Protein AF-0000000075185342 (afdb_homodimer)

Radius of gyration: 22.49 Å; Cα contacts (8 Å, |Δi|>4): 557; chains: 2; bounding box: 61×67×43 Å

pLDDT: mean 89.98, std 13.85, range [19.97, 98.31]

Structure (mmCIF, N/CA/C/O backbone):
data_AF-0000000075185342-model_v1
#
loop_
_entity.id
_entity.type
_entity.pdbx_description
1 polymer 'SnoaL-like domain-containing protein'
#
loop_
_atom_site.group_PDB
_atom_site.id
_atom_site.type_symbol
_atom_site.label_atom_id
_atom_site.label_alt_id
_atom_site.label_comp_id
_atom_site.label_asym_id
_atom_site.label_entity_id
_atom_site.label_seq_id
_atom_site.pdbx_PDB_ins_code
_atom_site.Cartn_x
_atom_site.Cartn_y
_atom_site.Cartn_z
_atom_site.occupancy
_atom_site.B_iso_or_equiv
_atom_site.auth_seq_id
_atom_site.auth_comp_id
_atom_site.auth_asym_id
_atom_site.auth_atom_id
_atom_site.pdbx_PDB_model_num
ATOM 1 N N . MET A 1 1 ? 20.688 -11.086 14.492 1 20.45 1 MET A N 1
ATOM 2 C CA . MET A 1 1 ? 19.516 -11.844 14.023 1 20.45 1 MET A CA 1
ATOM 3 C C . MET A 1 1 ? 18.438 -10.898 13.523 1 20.45 1 MET A C 1
ATOM 5 O O . MET A 1 1 ? 17.984 -10.023 14.258 1 20.45 1 MET A O 1
ATOM 9 N N . ALA A 1 2 ? 18.531 -10.633 12.242 1 29.86 2 ALA A N 1
ATOM 10 C CA . ALA A 1 2 ? 17.625 -9.672 11.625 1 29.86 2 ALA A CA 1
ATOM 11 C C . ALA A 1 2 ? 16.172 -9.922 12.047 1 29.86 2 ALA A C 1
ATOM 13 O O . ALA A 1 2 ? 15.742 -11.078 12.109 1 29.86 2 ALA A O 1
ATOM 14 N N . ASP A 1 3 ? 15.562 -9.117 12.852 1 31.84 3 ASP A N 1
ATOM 15 C CA . ASP A 1 3 ? 14.18 -9.203 13.328 1 31.84 3 ASP A CA 1
ATOM 16 C C . ASP A 1 3 ? 13.242 -9.641 12.203 1 31.84 3 ASP A C 1
ATOM 18 O O . ASP A 1 3 ? 13.141 -8.977 11.172 1 31.84 3 ASP A O 1
ATOM 22 N N . THR A 1 4 ? 13.148 -10.945 12.086 1 33.47 4 THR A N 1
ATOM 23 C CA . THR A 1 4 ? 12.188 -11.578 11.195 1 33.47 4 THR A CA 1
ATOM 24 C C . THR A 1 4 ? 10.828 -10.898 11.297 1 33.47 4 THR A C 1
ATOM 26 O O . THR A 1 4 ? 10.352 -10.609 12.391 1 33.47 4 THR A O 1
ATOM 29 N N . PHE A 1 5 ? 10.406 -10.32 10.266 1 37.59 5 PHE A N 1
ATOM 30 C CA . PHE A 1 5 ? 9.062 -9.75 10.188 1 37.59 5 PHE A CA 1
ATOM 31 C C . PHE A 1 5 ? 8.055 -10.664 10.883 1 37.59 5 PHE A C 1
ATOM 33 O O . PHE A 1 5 ? 8.047 -11.875 10.656 1 37.59 5 PHE A O 1
ATOM 40 N N . GLN A 1 6 ? 7.609 -10.234 12.039 1 44.41 6 GLN A N 1
ATOM 41 C CA . GLN A 1 6 ? 6.488 -10.961 12.625 1 44.41 6 GLN A CA 1
ATOM 42 C C . GLN A 1 6 ? 5.168 -10.547 11.992 1 44.41 6 GLN A C 1
ATOM 44 O O . GLN A 1 6 ? 4.809 -9.367 12.008 1 44.41 6 GLN A O 1
ATOM 49 N N . PRO A 1 7 ? 4.727 -11.398 11.109 1 44.78 7 PRO A N 1
ATOM 50 C CA . PRO A 1 7 ? 3.398 -11.07 10.578 1 44.78 7 PRO A CA 1
ATOM 51 C C . PRO A 1 7 ? 2.43 -10.617 11.672 1 44.78 7 PRO A C 1
ATOM 53 O O . PRO A 1 7 ? 2.582 -10.992 12.836 1 44.78 7 PRO A O 1
ATOM 56 N N . SER A 1 8 ? 1.722 -9.57 11.344 1 49.28 8 SER A N 1
ATOM 57 C CA . SER A 1 8 ? 0.654 -9.211 12.266 1 49.28 8 SER A CA 1
ATOM 58 C C . SER A 1 8 ? -0.069 -10.453 12.789 1 49.28 8 SER A C 1
ATOM 60 O O . SER A 1 8 ? -0.269 -11.414 12.047 1 49.28 8 SER A O 1
ATOM 62 N N . SER A 1 9 ? -0.11 -10.555 14.016 1 56.97 9 SER A N 1
ATOM 63 C CA . SER A 1 9 ? -0.819 -11.648 14.672 1 56.97 9 SER A CA 1
ATOM 64 C C . SER A 1 9 ? -2.299 -11.648 14.305 1 56.97 9 SER A C 1
ATOM 66 O O . SER A 1 9 ? -3.008 -12.625 14.555 1 56.97 9 SER A O 1
ATOM 68 N N . LEU A 1 10 ? -2.617 -10.586 13.547 1 65.75 10 LEU A N 1
ATOM 69 C CA . LEU A 1 10 ? -4.047 -10.555 13.258 1 65.75 10 LEU A CA 1
ATOM 70 C C . LEU A 1 10 ? -4.359 -11.344 11.992 1 65.75 10 LEU A C 1
ATOM 72 O O . LEU A 1 10 ? -3.76 -11.109 10.938 1 65.75 10 LEU A O 1
ATOM 76 N N . VAL A 1 11 ? -5.023 -12.469 12.172 1 83.19 11 VAL A N 1
ATOM 77 C CA . VAL A 1 11 ? -5.5 -13.289 11.062 1 83.19 11 VAL A CA 1
ATOM 78 C C . VAL A 1 11 ? -6.984 -13.023 10.82 1 83.19 11 VAL A C 1
ATOM 80 O O . VAL A 1 11 ? -7.773 -12.961 11.773 1 83.19 11 VAL A O 1
ATOM 83 N N . TYR A 1 12 ? -7.238 -12.734 9.641 1 89.94 12 TYR A N 1
ATOM 84 C CA . TYR A 1 12 ? -8.625 -12.523 9.25 1 89.94 12 TYR A CA 1
ATOM 85 C C . TYR A 1 12 ? -9.414 -13.828 9.32 1 89.94 12 TYR A C 1
ATOM 87 O O . TYR A 1 12 ? -8.953 -14.867 8.844 1 89.94 12 TYR A O 1
ATOM 95 N N . THR A 1 13 ? -10.57 -13.781 9.961 1 88.56 13 THR A N 1
ATOM 96 C CA . THR A 1 13 ? -11.508 -14.898 9.969 1 88.56 13 THR A CA 1
ATOM 97 C C . THR A 1 13 ? -12.727 -14.594 9.094 1 88.56 13 THR A C 1
ATOM 99 O O . THR A 1 13 ? -13.477 -13.656 9.367 1 88.56 13 THR A O 1
ATOM 102 N N . PRO A 1 14 ? -12.867 -15.352 8.117 1 89.44 14 PRO A N 1
ATOM 103 C CA . PRO A 1 14 ? -14.031 -15.125 7.262 1 89.44 14 PRO A CA 1
ATOM 104 C C . PRO A 1 14 ? -15.352 -15.391 7.977 1 89.44 14 PRO A C 1
ATOM 106 O O . PRO A 1 14 ? -15.391 -16.156 8.945 1 89.44 14 PRO A O 1
ATOM 109 N N . PRO A 1 15 ? -16.406 -14.742 7.531 1 90.44 15 PRO A N 1
ATOM 110 C CA . PRO A 1 15 ? -17.734 -15.055 8.094 1 90.44 15 PRO A CA 1
ATOM 111 C C . PRO A 1 15 ? -18.156 -16.5 7.824 1 90.44 15 PRO A C 1
ATOM 113 O O . PRO A 1 15 ? -17.578 -17.156 6.961 1 90.44 15 PRO A O 1
ATOM 116 N N . ARG A 1 16 ? -19.109 -16.922 8.555 1 91.94 16 ARG A N 1
ATOM 117 C CA . ARG A 1 16 ? -19.594 -18.281 8.422 1 91.94 16 ARG A CA 1
ATOM 118 C C . ARG A 1 16 ? -20.094 -18.562 7.004 1 91.94 16 ARG A C 1
ATOM 120 O O . ARG A 1 16 ? -19.906 -19.656 6.48 1 91.94 16 ARG A O 1
ATOM 127 N N . HIS A 1 17 ? -20.75 -17.578 6.426 1 93.62 17 HIS A N 1
ATOM 128 C CA . HIS A 1 17 ? -21.234 -17.672 5.055 1 93.62 17 HIS A CA 1
ATOM 129 C C . HIS A 1 17 ? -20.656 -16.578 4.18 1 93.62 17 HIS A C 1
ATOM 131 O O . HIS A 1 17 ? -21.328 -15.578 3.9 1 93.62 17 HIS A O 1
ATOM 137 N N . PRO A 1 18 ? -19.453 -16.797 3.736 1 94.25 18 PRO A N 1
ATOM 138 C CA . PRO A 1 18 ? -18.844 -15.766 2.896 1 94.25 18 PRO A CA 1
ATOM 139 C C . PRO A 1 18 ? -19.609 -15.516 1.604 1 94.25 18 PRO A C 1
ATOM 141 O O . PRO A 1 18 ? -20.219 -16.438 1.059 1 94.25 18 PRO A O 1
ATOM 144 N N . SER A 1 19 ? -19.625 -14.273 1.175 1 95.44 19 SER A N 1
ATOM 145 C CA . SER A 1 19 ? -20.234 -13.93 -0.109 1 95.44 19 SER A CA 1
ATOM 146 C C . SER A 1 19 ? -19.578 -14.703 -1.25 1 95.44 19 SER A C 1
ATOM 148 O O . SER A 1 19 ? -18.484 -15.242 -1.091 1 95.44 19 SER A O 1
ATOM 150 N N . PRO A 1 20 ? -20.234 -14.812 -2.43 1 96 20 PRO A N 1
ATOM 151 C CA . PRO A 1 20 ? -19.594 -15.461 -3.578 1 96 20 PRO A CA 1
ATOM 152 C C . PRO A 1 20 ? -18.266 -14.828 -3.957 1 96 20 PRO A C 1
ATOM 154 O O . PRO A 1 20 ? -17.312 -15.539 -4.305 1 96 20 PRO A O 1
ATOM 157 N N . ASN A 1 21 ? -18.188 -13.469 -3.92 1 97.25 21 ASN A N 1
ATOM 158 C CA . ASN A 1 21 ? -16.938 -12.797 -4.211 1 97.25 21 ASN A CA 1
ATOM 159 C C . ASN A 1 21 ? -15.844 -13.18 -3.213 1 97.25 21 ASN A C 1
ATOM 161 O O . ASN A 1 21 ? -14.719 -13.484 -3.605 1 97.25 21 ASN A O 1
ATOM 165 N N . LEU A 1 22 ? -16.188 -13.172 -1.93 1 97 22 LEU A N 1
ATOM 166 C CA . LEU A 1 22 ? -15.219 -13.516 -0.891 1 97 22 LEU A CA 1
ATOM 167 C C . LEU A 1 22 ? -14.781 -14.969 -1.02 1 97 22 LEU A C 1
ATOM 169 O O . LEU A 1 22 ? -13.609 -15.289 -0.798 1 97 22 LEU A O 1
ATOM 173 N N . ARG A 1 23 ? -15.664 -15.875 -1.376 1 96.69 23 ARG A N 1
ATOM 174 C CA . ARG A 1 23 ? -15.297 -17.266 -1.606 1 96.69 23 ARG A CA 1
ATOM 175 C C . ARG A 1 23 ? -14.258 -17.391 -2.715 1 96.69 23 ARG A C 1
ATOM 177 O O . ARG A 1 23 ? -13.312 -18.172 -2.607 1 96.69 23 ARG A O 1
ATOM 184 N N . THR A 1 24 ? -14.477 -16.641 -3.758 1 96.88 24 THR A N 1
ATOM 185 C CA . THR A 1 24 ? -13.523 -16.625 -4.863 1 96.88 24 THR A CA 1
ATOM 186 C C . THR A 1 24 ? -12.156 -16.125 -4.398 1 96.88 24 THR A C 1
ATOM 188 O O . THR A 1 24 ? -11.125 -16.734 -4.707 1 96.88 24 THR A O 1
ATOM 191 N N . LEU A 1 25 ? -12.141 -14.984 -3.627 1 97.31 25 LEU A N 1
ATOM 192 C CA . LEU A 1 25 ? -10.875 -14.453 -3.123 1 97.31 25 LEU A CA 1
ATOM 193 C C . LEU A 1 25 ? -10.164 -15.477 -2.252 1 97.31 25 LEU A C 1
ATOM 195 O O . LEU A 1 25 ? -8.953 -15.688 -2.395 1 97.31 25 LEU A O 1
ATOM 199 N N . LEU A 1 26 ? -10.906 -16.109 -1.335 1 96.5 26 LEU A N 1
ATOM 200 C CA . LEU A 1 26 ? -10.312 -17.094 -0.433 1 96.5 26 LEU A CA 1
ATOM 201 C C . LEU A 1 26 ? -9.758 -18.281 -1.213 1 96.5 26 LEU A C 1
ATOM 203 O O . LEU A 1 26 ? -8.68 -18.781 -0.892 1 96.5 26 LEU A O 1
ATOM 207 N N . ALA A 1 27 ? -10.469 -18.719 -2.25 1 95.62 27 ALA A N 1
ATOM 208 C CA . ALA A 1 27 ? -9.992 -19.812 -3.1 1 95.62 27 ALA A CA 1
ATOM 209 C C . ALA A 1 27 ? -8.734 -19.406 -3.859 1 95.62 27 ALA A C 1
ATOM 211 O O . ALA A 1 27 ? -7.809 -20.203 -4.016 1 95.62 27 ALA A O 1
ATOM 212 N N . TYR A 1 28 ? -8.734 -18.203 -4.34 1 96.31 28 TYR A N 1
ATOM 213 C CA . TYR A 1 28 ? -7.562 -17.672 -5.027 1 96.31 28 TYR A CA 1
ATOM 214 C C . TYR A 1 28 ? -6.352 -17.656 -4.102 1 96.31 28 TYR A C 1
ATOM 216 O O . TYR A 1 28 ? -5.27 -18.109 -4.477 1 96.31 28 TYR A O 1
ATOM 224 N N . VAL A 1 29 ? -6.484 -17.094 -2.885 1 95.44 29 VAL A N 1
ATOM 225 C CA . VAL A 1 29 ? -5.41 -17.031 -1.9 1 95.44 29 VAL A CA 1
ATOM 226 C C . VAL A 1 29 ? -4.91 -18.438 -1.584 1 95.44 29 VAL A C 1
ATOM 228 O O . VAL A 1 29 ? -3.701 -18.672 -1.508 1 95.44 29 VAL A O 1
ATOM 231 N N . ASP A 1 30 ? -5.848 -19.375 -1.428 1 95.12 30 ASP A N 1
ATOM 232 C CA . ASP A 1 30 ? -5.484 -20.766 -1.168 1 95.12 30 ASP A CA 1
ATOM 233 C C . ASP A 1 30 ? -4.668 -21.344 -2.32 1 95.12 30 ASP A C 1
ATOM 235 O O . ASP A 1 30 ? -3.674 -22.047 -2.098 1 95.12 30 ASP A O 1
ATOM 239 N N . ALA A 1 31 ? -5.062 -21.094 -3.512 1 94.31 31 ALA A N 1
ATOM 240 C CA . ALA A 1 31 ? -4.336 -21.562 -4.688 1 94.31 31 ALA A CA 1
ATOM 241 C C . ALA A 1 31 ? -2.928 -20.984 -4.73 1 94.31 31 ALA A C 1
ATOM 243 O O . ALA A 1 31 ? -1.965 -21.688 -5.039 1 94.31 31 ALA A O 1
ATOM 244 N N . ARG A 1 32 ? -2.783 -19.656 -4.438 1 93.62 32 ARG A N 1
ATOM 245 C CA . ARG A 1 32 ? -1.475 -19.016 -4.379 1 93.62 32 ARG A CA 1
ATOM 246 C C . ARG A 1 32 ? -0.597 -19.656 -3.311 1 93.62 32 ARG A C 1
ATOM 248 O O . ARG A 1 32 ? 0.597 -19.875 -3.527 1 93.62 32 ARG A O 1
ATOM 255 N N . ASN A 1 33 ? -1.207 -19.969 -2.172 1 93.19 33 ASN A N 1
ATOM 256 C CA . ASN A 1 33 ? -0.478 -20.562 -1.053 1 93.19 33 ASN A CA 1
ATOM 257 C C . ASN A 1 33 ? 0.058 -21.953 -1.398 1 93.19 33 ASN A C 1
ATOM 259 O O . ASN A 1 33 ? 1.036 -22.406 -0.804 1 93.19 33 ASN A O 1
ATOM 263 N N . HIS A 1 34 ? -0.488 -22.562 -2.396 1 90.56 34 HIS A N 1
ATOM 264 C CA . HIS A 1 34 ? -0.046 -23.875 -2.834 1 90.56 34 HIS A CA 1
ATOM 265 C C . HIS A 1 34 ? 0.746 -23.797 -4.133 1 90.56 34 HIS A C 1
ATOM 267 O O . HIS A 1 34 ? 1.078 -24.812 -4.73 1 90.56 34 HIS A O 1
ATOM 273 N N . LEU A 1 35 ? 0.961 -22.609 -4.473 1 90.56 35 LEU A N 1
ATOM 274 C CA . LEU A 1 35 ? 1.656 -22.375 -5.734 1 90.56 35 LEU A CA 1
ATOM 275 C C . LEU A 1 35 ? 1.013 -23.156 -6.867 1 90.56 35 LEU A C 1
ATOM 277 O O . LEU A 1 35 ? 1.709 -23.812 -7.648 1 90.56 35 LEU A O 1
ATOM 281 N N . ALA A 1 36 ? -0.3 -23.109 -6.906 1 88.19 36 ALA A N 1
ATOM 282 C CA . ALA A 1 36 ? -1.067 -23.859 -7.895 1 88.19 36 ALA A CA 1
ATOM 283 C C . ALA A 1 36 ? -0.791 -23.359 -9.305 1 88.19 36 ALA A C 1
ATOM 285 O O . ALA A 1 36 ? -0.765 -22.141 -9.547 1 88.19 36 ALA A O 1
ATOM 286 N N . PRO A 1 37 ? -0.674 -24.234 -10.234 1 81.88 37 PRO A N 1
ATOM 287 C CA . PRO A 1 37 ? -0.342 -23.844 -11.602 1 81.88 37 PRO A CA 1
ATOM 288 C C . PRO A 1 37 ? -1.497 -23.125 -12.305 1 81.88 37 PRO A C 1
ATOM 290 O O . PRO A 1 37 ? -1.271 -22.344 -13.227 1 81.88 37 PRO A O 1
ATOM 293 N N . ASP A 1 38 ? -2.686 -23.375 -11.977 1 88 38 ASP A N 1
ATOM 294 C CA . ASP A 1 38 ? -3.793 -22.812 -12.75 1 88 38 ASP A CA 1
ATOM 295 C C . ASP A 1 38 ? -4.574 -21.797 -11.922 1 88 38 ASP A C 1
ATOM 297 O O . ASP A 1 38 ? -5.777 -21.953 -11.703 1 88 38 ASP A O 1
ATOM 301 N N . ILE A 1 39 ? -3.936 -20.672 -11.703 1 92.5 39 ILE A N 1
ATOM 302 C CA . ILE A 1 39 ? -4.637 -19.656 -10.914 1 92.5 39 ILE A CA 1
ATOM 303 C C . ILE A 1 39 ? -5.422 -18.734 -11.844 1 92.5 39 ILE A C 1
ATOM 305 O O . ILE A 1 39 ? -6.258 -17.953 -11.383 1 92.5 39 ILE A O 1
ATOM 309 N N . MET A 1 40 ? -5.277 -18.875 -13.164 1 95 40 MET A N 1
ATOM 310 C CA . MET A 1 40 ? -5.898 -17.953 -14.109 1 95 40 MET A CA 1
ATOM 311 C C . MET A 1 40 ? -7.406 -18.188 -14.172 1 95 40 MET A C 1
ATOM 313 O O . MET A 1 40 ? -8.141 -17.328 -14.672 1 95 40 MET A O 1
ATOM 317 N N . LYS A 1 41 ? -7.891 -19.266 -13.703 1 94.69 41 LYS A N 1
ATOM 318 C CA . LYS A 1 41 ? -9.32 -19.547 -13.688 1 94.69 41 LYS A CA 1
ATOM 319 C C . LYS A 1 41 ? -10.078 -18.531 -12.836 1 94.69 41 LYS A C 1
ATOM 321 O O . LYS A 1 41 ? -11.273 -18.328 -13.031 1 94.69 41 LYS A O 1
ATOM 326 N N . PHE A 1 42 ? -9.398 -17.891 -11.922 1 96.81 42 PHE A N 1
ATOM 327 C CA . PHE A 1 42 ? -10.047 -16.938 -11.023 1 96.81 42 PHE A CA 1
ATOM 328 C C . PHE A 1 42 ? -10.195 -15.578 -11.695 1 96.81 42 PHE A C 1
ATOM 330 O O . PHE A 1 42 ? -10.891 -14.703 -11.172 1 96.81 42 PHE A O 1
ATOM 337 N N . PHE A 1 43 ? -9.539 -15.367 -12.836 1 97.31 43 PHE A N 1
ATOM 338 C CA . PHE A 1 43 ? -9.5 -14.055 -13.469 1 97.31 43 PHE A CA 1
ATOM 339 C C . PHE A 1 43 ? -10.375 -14.016 -14.711 1 97.31 43 PHE A C 1
ATOM 341 O O . PHE A 1 43 ? -10.391 -14.977 -15.492 1 97.31 43 PHE A O 1
ATOM 348 N N . HIS A 1 44 ? -11.07 -12.961 -14.82 1 97.75 44 HIS A N 1
ATOM 349 C CA . HIS A 1 44 ? -11.938 -12.734 -15.969 1 97.75 44 HIS A CA 1
ATOM 350 C C . HIS A 1 44 ? -11.125 -12.312 -17.188 1 97.75 44 HIS A C 1
ATOM 352 O O . HIS A 1 44 ? -10 -11.836 -17.062 1 97.75 44 HIS A O 1
ATOM 358 N N . ALA A 1 45 ? -11.703 -12.445 -18.391 1 96.56 45 ALA A N 1
ATOM 359 C CA . ALA A 1 45 ? -11.047 -12.125 -19.656 1 96.56 45 ALA A CA 1
ATOM 360 C C . ALA A 1 45 ? -10.68 -10.648 -19.719 1 96.56 45 ALA A C 1
ATOM 362 O O . ALA A 1 45 ? -9.734 -10.273 -20.422 1 96.56 45 ALA A O 1
ATOM 363 N N . THR A 1 46 ? -11.352 -9.789 -18.938 1 96.62 46 THR A N 1
ATOM 364 C CA . THR A 1 46 ? -11.141 -8.352 -19 1 96.62 46 THR A CA 1
ATOM 365 C C . THR A 1 46 ? -10.172 -7.898 -17.906 1 96.62 46 THR A C 1
ATOM 367 O O . THR A 1 46 ? -10.125 -6.715 -17.578 1 96.62 46 THR A O 1
ATOM 370 N N . LEU A 1 47 ? -9.422 -8.742 -17.375 1 97.69 47 LEU A N 1
ATOM 371 C CA . LEU A 1 47 ? -8.555 -8.438 -16.25 1 97.69 47 LEU A CA 1
ATOM 372 C C . LEU A 1 47 ? -7.633 -7.266 -16.562 1 97.69 47 LEU A C 1
ATOM 374 O O . LEU A 1 47 ? -7.016 -7.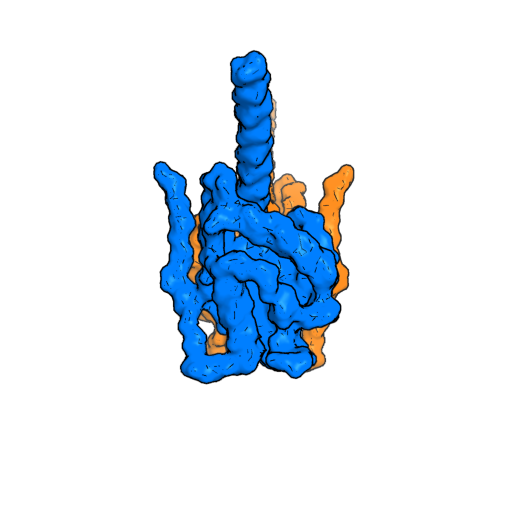234 -17.641 1 97.69 47 LEU A O 1
ATOM 378 N N . GLU A 1 48 ? -7.609 -6.328 -15.742 1 98 48 GLU A N 1
ATOM 379 C CA . GLU A 1 48 ? -6.559 -5.32 -15.617 1 98 48 GLU A CA 1
ATOM 380 C C . GLU A 1 48 ? -5.832 -5.441 -14.281 1 98 48 GLU A C 1
ATOM 382 O O . GLU A 1 48 ? -6.449 -5.309 -13.219 1 98 48 GLU A O 1
ATOM 387 N N . HIS A 1 49 ? -4.57 -5.754 -14.344 1 97.38 49 HIS A N 1
ATOM 388 C CA . HIS A 1 49 ? -3.758 -5.934 -13.148 1 97.38 49 HIS A CA 1
ATOM 389 C C . HIS A 1 49 ? -2.719 -4.828 -13.016 1 97.38 49 HIS A C 1
ATOM 391 O O . HIS A 1 49 ? -1.875 -4.652 -13.898 1 97.38 49 HIS A O 1
ATOM 397 N N . ARG A 1 50 ? -2.803 -4.105 -11.93 1 96.25 50 ARG A N 1
ATOM 398 C CA . ARG A 1 50 ? -1.856 -3.033 -11.641 1 96.25 50 ARG A CA 1
ATOM 399 C C . ARG A 1 50 ? -0.989 -3.377 -10.438 1 96.25 50 ARG A C 1
ATOM 401 O O . ARG A 1 50 ? -1.504 -3.609 -9.344 1 96.25 50 ARG A O 1
ATOM 408 N N . TYR A 1 51 ? 0.277 -3.463 -10.719 1 95.5 51 TYR A N 1
ATOM 409 C CA . TYR A 1 51 ? 1.26 -3.594 -9.648 1 95.5 51 TYR A CA 1
ATOM 410 C C . TYR A 1 51 ? 1.657 -2.229 -9.102 1 95.5 51 TYR A C 1
ATOM 412 O O . TYR A 1 51 ? 2.104 -1.357 -9.859 1 95.5 51 TYR A O 1
ATOM 420 N N . LEU A 1 52 ? 1.432 -2.117 -7.844 1 96.19 52 LEU A N 1
ATOM 421 C CA . LEU A 1 52 ? 1.68 -0.842 -7.18 1 96.19 52 LEU A CA 1
ATOM 422 C C . LEU A 1 52 ? 2.678 -1.007 -6.039 1 96.19 52 LEU A C 1
ATOM 424 O O . LEU A 1 52 ? 2.842 -2.107 -5.508 1 96.19 52 LEU A O 1
ATOM 428 N N . PRO A 1 53 ? 3.367 0.197 -5.625 1 97.06 53 PRO A N 1
ATOM 429 C CA . PRO A 1 53 ? 3.209 1.562 -6.129 1 97.06 53 PRO A CA 1
ATOM 430 C C . PRO A 1 53 ? 3.773 1.739 -7.539 1 97.06 53 PRO A C 1
ATOM 432 O O . PRO A 1 53 ? 4.551 0.903 -8.008 1 97.06 53 PRO A O 1
ATOM 435 N N . LYS A 1 54 ? 3.393 2.795 -8.195 1 94.38 54 LYS A N 1
ATOM 436 C CA . LYS A 1 54 ? 3.785 3.072 -9.578 1 94.38 54 LYS A CA 1
ATOM 437 C C . LYS A 1 54 ? 5.293 3.287 -9.68 1 94.38 54 LYS A C 1
ATOM 439 O O . LYS A 1 54 ? 5.875 3.104 -10.75 1 94.38 54 LYS A O 1
ATOM 444 N N . SER A 1 55 ? 5.91 3.643 -8.617 1 93.62 55 SER A N 1
ATOM 445 C CA . SER A 1 55 ? 7.344 3.926 -8.617 1 93.62 55 SER A CA 1
ATOM 446 C C . SER A 1 55 ? 8.156 2.684 -8.977 1 93.62 55 SER A C 1
ATOM 448 O O . SER A 1 55 ? 9.32 2.787 -9.359 1 93.62 55 SER A O 1
ATOM 450 N N . LEU A 1 56 ? 7.578 1.528 -8.82 1 94.56 56 LEU A N 1
ATOM 451 C CA . LEU A 1 56 ? 8.266 0.287 -9.164 1 94.56 56 LEU A CA 1
ATOM 452 C C . LEU A 1 56 ? 8.367 0.126 -10.68 1 94.56 56 LEU A C 1
ATOM 454 O O . LEU A 1 56 ? 9.117 -0.723 -11.164 1 94.56 56 LEU A O 1
ATOM 458 N N . GLY A 1 57 ? 7.555 0.881 -11.438 1 93.12 57 GLY A N 1
ATOM 459 C CA . GLY A 1 57 ? 7.68 0.935 -12.883 1 93.12 57 GLY A CA 1
ATOM 460 C C . GLY A 1 57 ? 7.145 -0.305 -13.578 1 93.12 57 GLY A C 1
ATOM 461 O O . GLY A 1 57 ? 7.582 -0.645 -14.68 1 93.12 57 GLY A O 1
ATOM 462 N N . ARG A 1 58 ? 6.246 -1.021 -12.945 1 93.56 58 ARG A N 1
ATOM 463 C CA . ARG A 1 58 ? 5.664 -2.217 -13.547 1 93.56 58 ARG A CA 1
ATOM 464 C C . ARG A 1 58 ? 4.527 -1.853 -14.5 1 93.56 58 ARG A C 1
ATOM 466 O O . ARG A 1 58 ? 3.742 -0.944 -14.211 1 93.56 58 ARG A O 1
ATOM 473 N N . PRO A 1 59 ? 4.469 -2.512 -15.57 1 93.62 59 PRO A N 1
ATOM 474 C CA . PRO A 1 59 ? 3.387 -2.23 -16.516 1 93.62 59 PRO A CA 1
ATOM 475 C C . PRO A 1 59 ? 2.027 -2.719 -16.031 1 93.62 59 PRO A C 1
ATOM 477 O O . PRO A 1 59 ? 1.957 -3.576 -15.141 1 93.62 59 PRO A O 1
ATOM 480 N N . VAL A 1 60 ? 0.986 -2.047 -16.578 1 95.94 60 VAL A N 1
ATOM 481 C CA . VAL A 1 60 ? -0.362 -2.586 -16.422 1 95.94 60 VAL A CA 1
ATOM 482 C C . VAL A 1 60 ? -0.529 -3.816 -17.312 1 95.94 60 VAL A C 1
ATOM 484 O O . VAL A 1 60 ? -0.204 -3.781 -18.5 1 95.94 60 VAL A O 1
ATOM 487 N N . LEU A 1 61 ? -1.055 -4.898 -16.766 1 97.5 61 LEU A N 1
ATOM 488 C CA . LEU A 1 61 ? -1.142 -6.156 -17.5 1 97.5 61 LEU A CA 1
ATOM 489 C C . LEU A 1 61 ? -2.596 -6.531 -17.766 1 97.5 61 LEU A C 1
ATOM 491 O O . LEU A 1 61 ? -3.449 -6.387 -16.891 1 97.5 61 LEU A O 1
ATOM 495 N N . ASN A 1 62 ? -2.832 -6.949 -19 1 98 62 ASN A N 1
ATOM 496 C CA . ASN A 1 62 ? -4.094 -7.637 -19.25 1 98 62 ASN A CA 1
ATOM 497 C C . ASN A 1 62 ? -4.031 -9.102 -18.844 1 98 62 ASN A C 1
ATOM 499 O O . ASN A 1 62 ? -3.014 -9.562 -18.312 1 98 62 ASN A O 1
ATOM 503 N N . ARG A 1 63 ? -5.121 -9.797 -19.109 1 97.31 63 ARG A N 1
ATOM 504 C CA . ARG A 1 63 ? -5.203 -11.172 -18.625 1 97.31 63 ARG A CA 1
ATOM 505 C C . ARG A 1 63 ? -4.082 -12.023 -19.203 1 97.31 63 ARG A C 1
ATOM 507 O O . ARG A 1 63 ? -3.43 -12.781 -18.484 1 97.31 63 ARG A O 1
ATOM 514 N N . ARG A 1 64 ? -3.906 -11.977 -20.5 1 97.19 64 ARG A N 1
ATOM 515 C CA . ARG A 1 64 ? -2.875 -12.773 -21.156 1 97.19 64 ARG A CA 1
ATOM 516 C C . ARG A 1 64 ? -1.492 -12.438 -20.609 1 97.19 64 ARG A C 1
ATOM 518 O O . ARG A 1 64 ? -0.723 -13.336 -20.266 1 97.19 64 ARG A O 1
ATOM 525 N N . GLN A 1 65 ? -1.179 -11.195 -20.516 1 97.19 65 GLN A N 1
ATOM 526 C CA . GLN A 1 65 ? 0.117 -10.734 -20.031 1 97.19 65 GLN A CA 1
ATOM 527 C C . GLN A 1 65 ? 0.331 -11.141 -18.562 1 97.19 65 GLN A C 1
ATOM 529 O O . GLN A 1 65 ? 1.435 -11.539 -18.188 1 97.19 65 GLN A O 1
ATOM 534 N N . TYR A 1 66 ? -0.693 -11.016 -17.781 1 96.88 66 TYR A N 1
ATOM 535 C CA . TYR A 1 66 ? -0.589 -11.438 -16.391 1 96.88 66 TYR A CA 1
ATOM 536 C C . TYR A 1 66 ? -0.331 -12.938 -16.281 1 96.88 66 TYR A C 1
ATOM 538 O O . TYR A 1 66 ? 0.459 -13.383 -15.453 1 96.88 66 TYR A O 1
ATOM 546 N N . GLY A 1 67 ? -1.056 -13.664 -17.062 1 95.94 67 GLY A N 1
ATOM 547 C CA . GLY A 1 67 ? -0.804 -15.094 -17.109 1 95.94 67 GLY A CA 1
ATOM 548 C C . GLY A 1 67 ? 0.643 -15.438 -17.406 1 95.94 67 GLY A C 1
ATOM 549 O O . GLY A 1 67 ? 1.229 -16.312 -16.766 1 95.94 67 GLY A O 1
ATOM 550 N N . GLU A 1 68 ? 1.251 -14.781 -18.375 1 95.06 68 GLU A N 1
ATOM 551 C CA . GLU A 1 68 ? 2.658 -14.977 -18.719 1 95.06 68 GLU A CA 1
ATOM 552 C C . GLU A 1 68 ? 3.562 -14.609 -17.531 1 95.06 68 GLU A C 1
ATOM 554 O O . GLU A 1 68 ? 4.512 -15.336 -17.234 1 95.06 68 GLU A O 1
ATOM 559 N N . TYR A 1 69 ? 3.24 -13.547 -16.984 1 93.88 69 TYR A N 1
ATOM 560 C CA . TYR A 1 69 ? 4.027 -13.047 -15.859 1 93.88 69 TYR A CA 1
ATOM 561 C C . TYR A 1 69 ? 3.99 -14.023 -14.688 1 93.88 69 TYR A C 1
ATOM 563 O O . TYR A 1 69 ? 5.035 -14.406 -14.156 1 93.88 69 TYR A O 1
ATOM 571 N N . ILE A 1 70 ? 2.801 -14.438 -14.289 1 94.06 70 ILE A N 1
ATOM 572 C CA . ILE A 1 70 ? 2.646 -15.289 -13.117 1 94.06 70 ILE A CA 1
ATOM 573 C C . ILE A 1 70 ? 3.26 -16.656 -13.383 1 94.06 70 ILE A C 1
ATOM 575 O O . ILE A 1 70 ? 3.793 -17.297 -12.477 1 94.06 70 ILE A O 1
ATOM 579 N N . SER A 1 71 ? 3.229 -17.125 -14.594 1 92.44 71 SER A N 1
ATOM 580 C CA . SER A 1 71 ? 3.814 -18.406 -14.961 1 92.44 71 SER A CA 1
ATOM 581 C C . SER A 1 71 ? 5.328 -18.391 -14.781 1 92.44 71 SER A C 1
ATOM 583 O O . SER A 1 71 ? 5.949 -19.453 -14.617 1 92.44 71 SER A O 1
ATOM 585 N N . GLN A 1 72 ? 5.898 -17.25 -14.844 1 90.38 72 GLN A N 1
ATOM 586 C CA . GLN A 1 72 ? 7.332 -17.109 -14.625 1 90.38 72 GLN A CA 1
ATOM 587 C C . GLN A 1 72 ? 7.648 -16.875 -13.156 1 90.38 72 GLN A C 1
ATOM 589 O O . GLN A 1 72 ? 8.703 -17.266 -12.664 1 90.38 72 GLN A O 1
ATOM 594 N N . LEU A 1 73 ? 6.75 -16.203 -12.492 1 90.94 73 LEU A N 1
ATOM 595 C CA . LEU A 1 73 ? 6.988 -15.773 -11.117 1 90.94 73 LEU A CA 1
ATOM 596 C C . LEU A 1 73 ? 6.805 -16.938 -10.148 1 90.94 73 LEU A C 1
ATOM 598 O O . LEU A 1 73 ? 7.613 -17.125 -9.234 1 90.94 73 LEU A O 1
ATOM 602 N N . GLN A 1 74 ? 5.805 -17.719 -10.305 1 92.56 74 GLN A N 1
ATOM 603 C CA . GLN A 1 74 ? 5.457 -18.75 -9.336 1 92.56 74 GLN A CA 1
ATOM 604 C C . GLN A 1 74 ? 6.582 -19.766 -9.188 1 92.56 74 GLN A C 1
ATOM 606 O O . GLN A 1 74 ? 6.961 -20.125 -8.07 1 92.56 74 GLN A O 1
ATOM 611 N N . PRO A 1 75 ? 7.203 -20.172 -10.258 1 91.12 75 PRO A N 1
ATOM 612 C CA . PRO A 1 75 ? 8.273 -21.156 -10.141 1 91.12 75 PRO A CA 1
ATOM 613 C C . PRO A 1 75 ? 9.523 -20.609 -9.461 1 91.12 75 PRO A C 1
ATOM 615 O O . PRO A 1 75 ? 10.414 -21.359 -9.078 1 91.12 75 PRO A O 1
ATOM 618 N N . MET A 1 76 ? 9.547 -19.359 -9.352 1 91.5 76 MET A N 1
ATOM 619 C CA . MET A 1 76 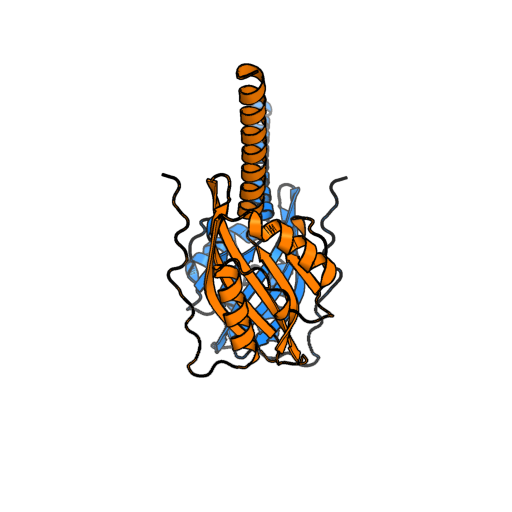? 10.664 -18.75 -8.641 1 91.5 76 MET A CA 1
ATOM 620 C C . MET A 1 76 ? 10.594 -19.047 -7.152 1 91.5 76 MET A C 1
ATOM 622 O O . MET A 1 76 ? 11.594 -18.938 -6.441 1 91.5 76 MET A O 1
ATOM 626 N N . PHE A 1 77 ? 9.422 -19.438 -6.668 1 95.06 77 PHE A N 1
ATOM 627 C CA . PHE A 1 77 ? 9.219 -19.641 -5.238 1 95.06 77 PHE A CA 1
ATOM 628 C C . PHE A 1 77 ? 9.195 -21.125 -4.891 1 95.06 77 PHE A C 1
ATOM 630 O O . PHE A 1 77 ? 8.531 -21.906 -5.566 1 95.06 77 PHE A O 1
ATOM 637 N N . ALA A 1 78 ? 9.961 -21.469 -3.842 1 94.94 78 ALA A N 1
ATOM 638 C CA . ALA A 1 78 ? 9.898 -22.812 -3.264 1 94.94 78 ALA A CA 1
ATOM 639 C C . ALA A 1 78 ? 8.734 -22.922 -2.285 1 94.94 78 ALA A C 1
ATOM 641 O O . ALA A 1 78 ? 8.164 -24.016 -2.121 1 94.94 78 ALA A O 1
ATOM 642 N N . SER A 1 79 ? 8.453 -21.859 -1.672 1 95.06 79 SER A N 1
ATOM 643 C CA . SER A 1 79 ? 7.328 -21.766 -0.742 1 95.06 79 SER A CA 1
ATOM 644 C C . SER A 1 79 ? 6.742 -20.359 -0.716 1 95.06 79 SER A C 1
ATOM 646 O O . SER A 1 79 ? 7.438 -19.391 -1.001 1 95.06 79 SER A O 1
ATOM 648 N N . PHE A 1 80 ? 5.516 -20.297 -0.437 1 95 80 PHE A N 1
ATOM 649 C CA . PHE A 1 80 ? 4.777 -19.047 -0.372 1 95 80 PHE A CA 1
ATOM 650 C C . PHE A 1 80 ? 3.504 -19.203 0.448 1 95 80 PHE A C 1
ATOM 652 O O . PHE A 1 80 ? 2.705 -20.109 0.191 1 95 80 PHE A O 1
ATOM 659 N N . ARG A 1 81 ? 3.32 -18.297 1.4 1 94.75 81 ARG A N 1
ATOM 660 C CA . ARG A 1 81 ? 2.123 -18.328 2.232 1 94.75 81 ARG A CA 1
ATOM 661 C C . ARG A 1 81 ? 1.627 -16.922 2.523 1 94.75 81 ARG A C 1
ATOM 663 O O . ARG A 1 81 ? 2.307 -16.141 3.197 1 94.75 81 ARG A O 1
ATOM 670 N N . MET A 1 82 ? 0.485 -16.703 2.037 1 95.56 82 MET A N 1
ATOM 671 C CA . MET A 1 82 ? -0.147 -15.406 2.279 1 95.56 82 MET A CA 1
ATOM 672 C C . MET A 1 82 ? -1.161 -15.508 3.414 1 95.56 82 MET A C 1
ATOM 674 O O . MET A 1 82 ? -1.901 -16.484 3.512 1 95.56 82 MET A O 1
ATOM 678 N N . THR A 1 83 ? -1.156 -14.531 4.285 1 94.44 83 THR A N 1
ATOM 679 C CA . THR A 1 83 ? -2.109 -14.406 5.383 1 94.44 83 THR A CA 1
ATOM 680 C C . THR A 1 83 ? -2.902 -13.109 5.266 1 94.44 83 THR A C 1
ATOM 682 O O . THR A 1 83 ? -2.32 -12.031 5.141 1 94.44 83 THR A O 1
ATOM 685 N N . LEU A 1 84 ? -4.219 -13.258 5.258 1 95.12 84 LEU A N 1
ATOM 686 C CA . LEU A 1 84 ? -5.082 -12.078 5.254 1 95.12 84 LEU A CA 1
ATOM 687 C C . LEU A 1 84 ? -5.262 -11.531 6.668 1 95.12 84 LEU A C 1
ATOM 689 O O . LEU A 1 84 ? -5.473 -12.297 7.613 1 95.12 84 LEU A O 1
ATOM 693 N N . HIS A 1 85 ? -5.176 -10.203 6.809 1 93.81 85 HIS A N 1
ATOM 694 C CA . HIS A 1 85 ? -5.316 -9.57 8.117 1 93.81 85 HIS A CA 1
ATOM 695 C C . HIS A 1 85 ? -6.609 -8.773 8.203 1 93.81 85 HIS A C 1
ATOM 697 O O . HIS A 1 85 ? -7.172 -8.609 9.289 1 93.81 85 HIS A O 1
ATOM 703 N N . GLN A 1 86 ? -7.004 -8.227 7.18 1 93.69 86 GLN A N 1
ATOM 704 C CA . GLN A 1 86 ? -8.234 -7.457 7.074 1 93.69 86 GLN A CA 1
ATOM 705 C C . GLN A 1 86 ? -8.844 -7.578 5.68 1 93.69 86 GLN A C 1
ATOM 707 O O . GLN A 1 86 ? -8.125 -7.555 4.68 1 93.69 86 GLN A O 1
ATOM 712 N N . VAL A 1 87 ? -10.133 -7.746 5.652 1 95.25 87 VAL A N 1
ATOM 713 C CA . VAL A 1 87 ? -10.891 -7.797 4.402 1 95.25 87 VAL A CA 1
ATOM 714 C C . VAL A 1 87 ? -12.086 -6.852 4.48 1 95.25 87 VAL A C 1
ATOM 716 O O . VAL A 1 87 ? -12.875 -6.914 5.43 1 95.25 87 VAL A O 1
ATOM 719 N N . ILE A 1 88 ? -12.094 -5.918 3.578 1 94.56 88 ILE A N 1
ATOM 720 C CA . ILE A 1 88 ? -13.203 -4.984 3.436 1 94.56 88 ILE A CA 1
ATOM 721 C C . ILE A 1 88 ? -13.93 -5.246 2.121 1 94.56 88 ILE A C 1
ATOM 723 O O . ILE A 1 88 ? -13.344 -5.129 1.043 1 94.56 88 ILE A O 1
ATOM 727 N N . GLU A 1 89 ? -15.195 -5.602 2.225 1 94.25 89 GLU A N 1
ATOM 728 C CA . GLU A 1 89 ? -15.984 -5.941 1.044 1 94.25 89 GLU A CA 1
ATOM 729 C C . GLU A 1 89 ? -17.094 -4.926 0.816 1 94.25 89 GLU A C 1
ATOM 731 O O . GLU A 1 89 ? -17.828 -4.57 1.749 1 94.25 89 GLU A O 1
ATOM 736 N N . THR A 1 90 ? -17.203 -4.383 -0.408 1 92.19 90 THR A N 1
ATOM 737 C CA . THR A 1 90 ? -18.297 -3.498 -0.809 1 92.19 90 THR A CA 1
ATOM 738 C C . THR A 1 90 ? -18.719 -3.793 -2.242 1 92.19 90 THR A C 1
ATOM 740 O O . THR A 1 90 ? -17.969 -3.574 -3.186 1 92.19 90 THR A O 1
ATOM 743 N N . GLY A 1 91 ? -19.969 -4.203 -2.355 1 91.25 91 GLY A N 1
ATOM 744 C CA . GLY A 1 91 ? -20.438 -4.535 -3.688 1 91.25 91 GLY A CA 1
ATOM 745 C C . GLY A 1 91 ? -19.594 -5.59 -4.379 1 91.25 91 GLY A C 1
ATOM 746 O O . GLY A 1 91 ? -19.422 -6.695 -3.857 1 91.25 91 GLY A O 1
ATOM 747 N N . ASP A 1 92 ? -19 -5.125 -5.48 1 95.12 92 ASP A N 1
ATOM 748 C CA . ASP A 1 92 ? -18.219 -6.055 -6.293 1 95.12 92 ASP A CA 1
ATOM 749 C C . ASP A 1 92 ? -16.719 -5.898 -6.023 1 95.12 92 ASP A C 1
ATOM 751 O O . ASP A 1 92 ? -15.898 -6.371 -6.805 1 95.12 92 ASP A O 1
ATOM 755 N N . THR A 1 93 ? -16.422 -5.176 -4.977 1 96.81 93 THR A N 1
ATOM 756 C CA . THR A 1 93 ? -15.023 -4.859 -4.703 1 96.81 93 THR A CA 1
ATOM 757 C C . THR A 1 93 ? -14.617 -5.359 -3.32 1 96.81 93 THR A C 1
ATOM 759 O O . THR A 1 93 ? -15.367 -5.223 -2.357 1 96.81 93 THR A O 1
ATOM 762 N N . ILE A 1 94 ? -13.477 -5.977 -3.18 1 97.56 94 ILE A N 1
ATOM 763 C CA . ILE A 1 94 ? -12.867 -6.359 -1.913 1 97.56 94 ILE A CA 1
ATOM 764 C C . ILE A 1 94 ? -11.484 -5.715 -1.793 1 97.56 94 ILE A C 1
ATOM 766 O O . ILE A 1 94 ? -10.703 -5.719 -2.748 1 97.56 94 ILE A O 1
ATOM 770 N N . VAL A 1 95 ? -11.203 -5.043 -0.731 1 97.31 95 VAL A N 1
ATOM 771 C CA . VAL A 1 95 ? -9.875 -4.582 -0.351 1 97.31 95 VAL A CA 1
ATOM 772 C C . VAL A 1 95 ? -9.344 -5.43 0.806 1 97.31 95 VAL A C 1
ATOM 774 O O . VAL A 1 95 ? -10.078 -5.727 1.749 1 97.31 95 VAL A O 1
ATOM 777 N N . TYR A 1 96 ? -8.07 -5.828 0.678 1 96.56 96 TYR A N 1
ATOM 778 C CA . TYR A 1 96 ? -7.547 -6.629 1.777 1 96.56 96 TYR A CA 1
ATOM 779 C C . TYR A 1 96 ? -6.121 -6.215 2.123 1 96.56 96 TYR A C 1
ATOM 781 O O . TYR A 1 96 ? -5.391 -5.715 1.268 1 96.56 96 TYR A O 1
ATOM 789 N N . HIS A 1 97 ? -5.824 -6.289 3.369 1 96.25 97 HIS A N 1
ATOM 790 C CA . HIS A 1 97 ? -4.484 -6.207 3.938 1 96.25 97 HIS A CA 1
ATOM 791 C C . HIS A 1 97 ? -3.92 -7.598 4.223 1 96.25 97 HIS A C 1
ATOM 793 O O . HIS A 1 97 ? -4.586 -8.422 4.848 1 96.25 97 HIS A O 1
ATOM 799 N N . ALA A 1 98 ? -2.709 -7.855 3.717 1 96.44 98 ALA A N 1
ATOM 800 C CA . ALA A 1 98 ? -2.15 -9.203 3.844 1 96.44 98 ALA A CA 1
ATOM 801 C C . ALA A 1 98 ? -0.629 -9.148 3.961 1 96.44 98 ALA A C 1
ATOM 803 O O . ALA A 1 98 ? -0.012 -8.117 3.693 1 96.44 98 ALA A O 1
ATOM 804 N N . THR A 1 99 ? -0.109 -10.18 4.434 1 96.06 99 THR A N 1
ATOM 805 C CA . THR A 1 99 ? 1.325 -10.438 4.379 1 96.06 99 THR A CA 1
ATOM 806 C C . THR A 1 99 ? 1.604 -11.789 3.73 1 96.06 99 THR A C 1
ATOM 808 O O . THR A 1 99 ? 0.742 -12.672 3.723 1 96.06 99 THR A O 1
ATOM 811 N N . ALA A 1 100 ? 2.748 -11.898 3.141 1 95.19 100 ALA A N 1
ATOM 812 C CA . ALA A 1 100 ? 3.207 -13.18 2.611 1 95.19 100 ALA A CA 1
ATOM 813 C C . ALA A 1 100 ? 4.641 -13.469 3.041 1 95.19 100 ALA A C 1
ATOM 815 O O . ALA A 1 100 ? 5.473 -12.562 3.104 1 95.19 100 ALA A O 1
ATOM 816 N N . VAL A 1 101 ? 4.871 -14.719 3.357 1 95.19 101 VAL A N 1
ATOM 817 C CA . VAL A 1 101 ? 6.215 -15.219 3.631 1 95.19 101 VAL A CA 1
ATOM 818 C C . VAL A 1 101 ? 6.52 -16.406 2.713 1 95.19 101 VAL A C 1
ATOM 820 O O . VAL A 1 101 ? 5.613 -17.125 2.297 1 95.19 101 VAL A O 1
ATOM 823 N N . GLY A 1 102 ? 7.797 -16.5 2.385 1 95.12 102 GLY A N 1
ATOM 824 C CA . GLY A 1 102 ? 8.227 -17.594 1.532 1 95.12 102 GLY A CA 1
ATOM 825 C C . GLY A 1 102 ? 9.734 -17.656 1.341 1 95.12 102 GLY A C 1
ATOM 826 O O . GLY A 1 102 ? 10.484 -17.109 2.152 1 95.12 102 GLY A O 1
ATOM 827 N N . GLU A 1 103 ? 10.062 -18.453 0.323 1 94.69 103 GLU A N 1
ATOM 828 C CA . GLU A 1 103 ? 11.461 -18.625 -0.06 1 94.69 103 GLU A CA 1
ATOM 829 C C . GLU A 1 103 ? 11.594 -18.891 -1.557 1 94.69 103 GLU A C 1
ATOM 831 O O . GLU A 1 103 ? 10.82 -19.656 -2.125 1 94.69 103 GLU A O 1
ATOM 836 N N . SER A 1 104 ? 12.562 -18.203 -2.129 1 94.25 104 SER A N 1
ATOM 837 C CA . SER A 1 104 ? 12.828 -18.516 -3.531 1 94.25 104 SER A CA 1
ATOM 838 C C . SER A 1 104 ? 13.523 -19.859 -3.682 1 94.25 104 SER A C 1
ATOM 840 O O . SER A 1 104 ? 14.07 -20.391 -2.715 1 94.25 104 SER A O 1
ATOM 842 N N . VAL A 1 105 ? 13.562 -20.375 -4.852 1 92.75 105 VAL A N 1
ATOM 843 C CA . VAL A 1 105 ? 14.195 -21.641 -5.16 1 92.75 105 VAL A CA 1
ATOM 844 C C . VAL A 1 105 ? 15.703 -21.547 -4.945 1 92.75 105 VAL A C 1
ATOM 846 O O . VAL A 1 105 ? 16.375 -22.562 -4.777 1 92.75 105 VAL A O 1
ATOM 849 N N . CYS A 1 106 ? 16.281 -20.328 -4.883 1 92.69 106 CYS A N 1
ATOM 850 C CA . CYS A 1 106 ? 17.703 -20.125 -4.66 1 92.69 106 CYS A CA 1
ATOM 851 C C . CYS A 1 106 ? 18 -19.844 -3.191 1 92.69 106 CYS A C 1
ATOM 853 O O . CYS A 1 106 ? 19.109 -19.469 -2.836 1 92.69 106 CYS A O 1
ATOM 855 N N . GLY A 1 107 ? 16.969 -19.844 -2.379 1 92.19 107 GLY A N 1
ATOM 856 C CA . GLY A 1 107 ? 17.172 -19.75 -0.941 1 92.19 107 GLY A CA 1
ATOM 857 C C . GLY A 1 107 ? 17.016 -18.344 -0.402 1 92.19 107 GLY A C 1
ATOM 858 O O . GLY A 1 107 ? 17.328 -18.078 0.76 1 92.19 107 GLY A O 1
ATOM 859 N N . VAL A 1 108 ? 16.547 -17.438 -1.206 1 93.38 108 VAL A N 1
ATOM 860 C CA . VAL A 1 108 ? 16.328 -16.062 -0.757 1 93.38 108 VAL A CA 1
ATOM 861 C C . VAL A 1 108 ? 15.008 -15.961 -0.009 1 93.38 108 VAL A C 1
ATOM 863 O O . VAL A 1 108 ? 13.953 -16.297 -0.555 1 93.38 108 VAL A O 1
ATOM 866 N N . PRO A 1 109 ? 15.078 -15.547 1.256 1 95.5 109 PRO A N 1
ATOM 867 C CA . PRO A 1 109 ? 13.82 -15.391 1.99 1 95.5 109 PRO A CA 1
ATOM 868 C C . PRO A 1 109 ? 12.938 -14.281 1.416 1 95.5 109 PRO A C 1
ATOM 870 O O . PRO A 1 109 ? 13.445 -13.258 0.964 1 95.5 109 PRO A O 1
ATOM 873 N N . TYR A 1 110 ? 11.664 -14.562 1.433 1 94.81 110 TYR A N 1
ATOM 874 C CA . TYR A 1 110 ? 10.656 -13.609 0.971 1 94.81 110 TYR A CA 1
ATOM 875 C C . TYR A 1 110 ? 9.719 -13.219 2.105 1 94.81 110 TYR A C 1
ATOM 877 O O . TYR A 1 110 ? 9.219 -14.078 2.832 1 94.81 110 TYR A O 1
ATOM 885 N N . ASP A 1 111 ? 9.523 -11.961 2.346 1 95.25 111 ASP A N 1
ATOM 886 C CA . ASP A 1 111 ? 8.531 -11.383 3.244 1 95.25 111 ASP A CA 1
ATOM 887 C C . ASP A 1 111 ? 8 -10.055 2.695 1 95.25 111 ASP A C 1
ATOM 889 O O . ASP A 1 111 ? 8.773 -9.148 2.391 1 95.25 111 ASP A O 1
ATOM 893 N N . ASN A 1 112 ? 6.762 -10.039 2.498 1 96.69 112 ASN A N 1
ATOM 894 C CA . ASN A 1 112 ? 6.164 -8.836 1.933 1 96.69 112 ASN A CA 1
ATOM 895 C C . ASN A 1 112 ? 4.781 -8.562 2.521 1 96.69 112 ASN A C 1
ATOM 897 O O . ASN A 1 112 ? 4.176 -9.453 3.121 1 96.69 112 ASN A O 1
ATOM 901 N N . GLU A 1 113 ? 4.395 -7.34 2.529 1 96.44 113 GLU A N 1
ATOM 902 C CA . GLU A 1 113 ? 3.098 -6.852 2.988 1 96.44 113 GLU A CA 1
ATOM 903 C C . GLU A 1 113 ? 2.316 -6.207 1.848 1 96.44 113 GLU A C 1
ATOM 905 O O . GLU A 1 113 ? 2.908 -5.672 0.907 1 96.44 113 GLU A O 1
ATOM 910 N N . TYR A 1 114 ? 0.928 -6.367 1.904 1 96 114 TYR A N 1
ATOM 911 C CA . TYR A 1 114 ? 0.102 -5.938 0.783 1 96 114 TYR A CA 1
ATOM 912 C C . TYR A 1 114 ? -1.127 -5.18 1.27 1 96 114 TYR A C 1
ATOM 914 O O . TYR A 1 114 ? -1.719 -5.535 2.291 1 96 114 TYR A O 1
ATOM 922 N N . MET A 1 115 ? -1.438 -4.199 0.566 1 97.12 115 MET A N 1
ATOM 923 C CA . MET A 1 115 ? -2.805 -3.691 0.512 1 97.12 115 MET A CA 1
ATOM 924 C C . MET A 1 115 ? -3.359 -3.768 -0.907 1 97.12 115 MET A C 1
ATOM 926 O O . MET A 1 115 ? -2.949 -2.998 -1.779 1 97.12 115 MET A O 1
ATOM 930 N N . SER A 1 116 ? -4.352 -4.625 -1.13 1 97.31 116 SER A N 1
ATOM 931 C CA . SER A 1 116 ? -4.785 -4.898 -2.496 1 97.31 116 SER A CA 1
ATOM 932 C C . SER A 1 116 ? -6.281 -4.656 -2.66 1 97.31 116 SER A C 1
ATOM 934 O O . SER A 1 116 ? -7.055 -4.859 -1.725 1 97.31 116 SER A O 1
ATOM 936 N N . THR A 1 117 ? -6.602 -4.203 -3.816 1 97.38 117 THR A N 1
ATOM 937 C CA . THR A 1 117 ? -7.988 -4.062 -4.254 1 97.38 117 THR A CA 1
ATOM 938 C C . THR A 1 117 ? -8.297 -5.039 -5.387 1 97.38 117 THR A C 1
ATOM 940 O O . THR A 1 117 ? -7.547 -5.129 -6.359 1 97.38 117 THR A O 1
ATOM 943 N N . VAL A 1 118 ? -9.422 -5.77 -5.25 1 98.25 118 VAL A N 1
ATOM 944 C CA . VAL A 1 118 ? -9.875 -6.648 -6.324 1 98.25 118 VAL A CA 1
ATOM 945 C C . VAL A 1 118 ? -11.344 -6.379 -6.629 1 98.25 118 VAL A C 1
ATOM 947 O O . VAL A 1 118 ? -12.141 -6.156 -5.715 1 98.25 118 VAL A O 1
ATOM 950 N N . GLN A 1 119 ? -11.602 -6.328 -7.875 1 98.06 119 GLN A N 1
ATOM 951 C CA . GLN A 1 119 ? -12.984 -6.195 -8.336 1 98.06 119 GLN A CA 1
ATOM 952 C C . GLN A 1 119 ? -13.438 -7.445 -9.078 1 98.06 119 GLN A C 1
ATOM 954 O O . GLN A 1 119 ? -12.656 -8.078 -9.789 1 98.06 119 GLN A O 1
ATOM 959 N N . PHE A 1 120 ? -14.695 -7.727 -8.906 1 98.25 120 PHE A N 1
ATOM 960 C CA . PHE A 1 120 ? -15.258 -8.961 -9.438 1 98.25 120 PHE A CA 1
ATOM 961 C C . PHE A 1 120 ? -16.344 -8.664 -10.469 1 98.25 120 PHE A C 1
ATOM 963 O O . PHE A 1 120 ? -17.031 -7.648 -10.383 1 98.25 120 PHE A O 1
ATOM 970 N N . VAL A 1 121 ? -16.422 -9.516 -11.406 1 97.75 121 VAL A N 1
ATOM 971 C CA . VAL A 1 121 ? -17.531 -9.57 -12.367 1 97.75 121 VAL A CA 1
ATOM 972 C C 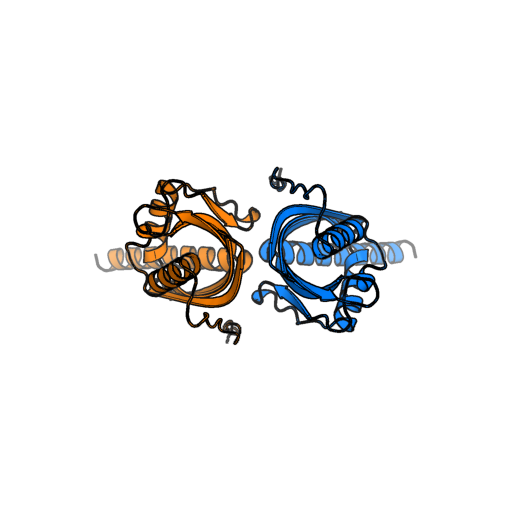. VAL A 1 121 ? -18.047 -11.008 -12.477 1 97.75 121 VAL A C 1
ATOM 974 O O . VAL A 1 121 ? -17.328 -11.961 -12.172 1 97.75 121 VAL A O 1
ATOM 977 N N . VAL A 1 122 ? -19.297 -11.078 -12.766 1 94.31 122 VAL A N 1
ATOM 978 C CA . VAL A 1 122 ? -19.875 -12.414 -12.906 1 94.31 122 VAL A CA 1
ATOM 979 C C . VAL A 1 122 ? -19.359 -13.07 -14.188 1 94.31 122 VAL A C 1
ATOM 981 O O . VAL A 1 122 ? -19.469 -12.5 -15.273 1 94.31 122 VAL A O 1
ATOM 984 N N . GLY A 1 123 ? -18.656 -14.141 -14.008 1 91.5 123 GLY A N 1
ATOM 985 C CA . GLY A 1 123 ? -18.219 -14.953 -15.133 1 91.5 123 GLY A CA 1
ATOM 986 C C . GLY A 1 123 ? -19.078 -16.172 -15.359 1 91.5 123 GLY A C 1
ATOM 987 O O . GLY A 1 123 ? -20.203 -16.25 -14.852 1 91.5 123 GLY A O 1
ATOM 988 N N . ASP A 1 124 ? -18.594 -17.047 -16.156 1 85.69 124 ASP A N 1
ATOM 989 C CA . ASP A 1 124 ? -19.344 -18.219 -16.562 1 85.69 124 ASP A CA 1
ATOM 990 C C . ASP A 1 124 ? -19.609 -19.141 -15.367 1 85.69 124 ASP A C 1
ATOM 992 O O . ASP A 1 124 ? -20.656 -19.781 -15.289 1 85.69 124 ASP A O 1
ATOM 996 N N . TYR A 1 125 ? -18.766 -19.188 -14.406 1 85.25 125 TYR A N 1
ATOM 997 C CA . TYR A 1 125 ? -18.859 -20.141 -13.305 1 85.25 125 TYR A CA 1
ATOM 998 C C . TYR A 1 125 ? -18.844 -19.422 -11.961 1 85.25 125 TYR A C 1
ATOM 1000 O O . TYR A 1 125 ? -18.422 -19.984 -10.953 1 85.25 125 TYR A O 1
ATOM 1008 N N . GLY A 1 126 ? -19.312 -18.203 -11.992 1 93.12 126 GLY A N 1
ATOM 1009 C CA . GLY A 1 126 ? -19.312 -17.422 -10.758 1 93.12 126 GLY A CA 1
ATOM 1010 C C . GLY A 1 126 ? -18.469 -16.172 -10.852 1 93.12 126 GLY A C 1
ATOM 1011 O O . GLY A 1 126 ? -18.047 -15.766 -11.938 1 93.12 126 GLY A O 1
ATOM 1012 N N . PRO A 1 127 ? -18.234 -15.539 -9.703 1 97.19 127 PRO A N 1
ATOM 1013 C CA . PRO A 1 127 ? -17.438 -14.312 -9.742 1 97.19 127 PRO A CA 1
ATOM 1014 C C . PRO A 1 127 ? -15.992 -14.562 -10.18 1 97.19 127 PRO A C 1
ATOM 1016 O O . PRO A 1 127 ? -15.398 -15.57 -9.797 1 97.19 127 PRO A O 1
ATOM 1019 N N . GLN A 1 128 ? -15.531 -13.75 -11.016 1 98.06 128 GLN A N 1
ATOM 1020 C CA . GLN A 1 128 ? -14.141 -13.711 -11.438 1 98.06 128 GLN A CA 1
ATOM 1021 C C . GLN A 1 128 ? -13.555 -12.312 -11.25 1 98.06 128 GLN A C 1
ATOM 1023 O O . GLN A 1 128 ? -14.273 -11.312 -11.305 1 98.06 128 GLN A O 1
ATOM 1028 N N . ILE A 1 129 ? -12.297 -12.273 -11.016 1 98.25 129 ILE A N 1
ATOM 1029 C CA . ILE A 1 129 ? -11.602 -11.016 -10.766 1 98.25 129 ILE A CA 1
ATOM 1030 C C . ILE A 1 129 ? -11.328 -10.305 -12.086 1 98.25 129 ILE A C 1
ATOM 1032 O O . ILE A 1 129 ? -10.75 -10.883 -13.008 1 98.25 129 ILE A O 1
ATOM 1036 N N 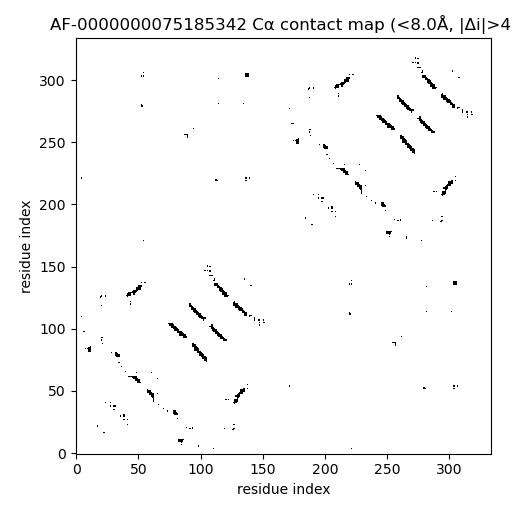. CYS A 1 130 ? -11.734 -9.062 -12.195 1 98.31 130 CYS A N 1
ATOM 1037 C CA . CYS A 1 130 ? -11.555 -8.344 -13.453 1 98.31 130 CYS A CA 1
ATOM 1038 C C . CYS A 1 130 ? -10.648 -7.137 -13.266 1 98.31 130 CYS A C 1
ATOM 1040 O O . CYS A 1 130 ? -10.25 -6.496 -14.242 1 98.31 130 CYS A O 1
ATOM 1042 N N . TYR A 1 131 ? -10.312 -6.816 -12.07 1 97.75 131 TYR A N 1
ATOM 1043 C CA . TYR A 1 131 ? -9.453 -5.688 -11.758 1 97.75 131 TYR A CA 1
ATOM 1044 C C . TYR A 1 131 ? -8.672 -5.938 -10.477 1 97.75 131 TYR A C 1
ATOM 1046 O O . TYR A 1 131 ? -9.219 -6.457 -9.5 1 97.75 131 TYR A O 1
ATOM 1054 N N . VAL A 1 132 ? -7.348 -5.637 -10.516 1 97.88 132 VAL A N 1
ATOM 1055 C CA . VAL A 1 132 ? -6.488 -5.805 -9.344 1 97.88 132 VAL A CA 1
ATOM 1056 C C . VAL A 1 132 ? -5.57 -4.594 -9.203 1 97.88 132 VAL A C 1
ATOM 1058 O O . VAL A 1 132 ? -4.949 -4.156 -10.172 1 97.88 132 VAL A O 1
ATOM 1061 N N . LYS A 1 133 ? -5.559 -3.988 -8.07 1 97.31 133 LYS A N 1
ATOM 1062 C CA . LYS A 1 133 ? -4.453 -3.164 -7.586 1 97.31 133 LYS A CA 1
ATOM 1063 C C . LYS A 1 133 ? -3.674 -3.881 -6.488 1 97.31 133 LYS A C 1
ATOM 1065 O O . LYS A 1 133 ? -4.176 -4.059 -5.375 1 97.31 133 LYS A O 1
ATOM 1070 N N . GLU A 1 134 ? -2.539 -4.316 -6.809 1 97.75 134 GLU A N 1
ATOM 1071 C CA . GLU A 1 134 ? -1.658 -5 -5.867 1 97.75 134 GLU A CA 1
ATOM 1072 C C . GLU A 1 134 ? -0.584 -4.055 -5.332 1 97.75 134 GLU A C 1
ATOM 1074 O O . GLU A 1 134 ? 0.466 -3.885 -5.957 1 97.75 134 GLU A O 1
ATOM 1079 N N . TYR A 1 135 ? -0.829 -3.471 -4.184 1 98.06 135 TYR A N 1
ATOM 1080 C CA . TYR A 1 135 ? 0.101 -2.533 -3.566 1 98.06 135 TYR A CA 1
ATOM 1081 C C . TYR A 1 135 ? 1.056 -3.254 -2.621 1 98.06 135 TYR A C 1
ATOM 1083 O O . TYR A 1 135 ? 0.646 -3.734 -1.562 1 98.06 135 TYR A O 1
ATOM 1091 N N . VAL A 1 136 ? 2.312 -3.264 -2.988 1 98 136 VAL A N 1
ATOM 1092 C CA . VAL A 1 136 ? 3.289 -4.059 -2.25 1 98 136 VAL A CA 1
ATOM 1093 C C . VAL A 1 136 ? 4.223 -3.135 -1.472 1 98 136 VAL A C 1
ATOM 1095 O O . VAL A 1 136 ? 4.211 -1.917 -1.67 1 98 136 VAL A O 1
ATOM 1098 N N . ASP A 1 137 ? 4.969 -3.68 -0.526 1 97.94 137 ASP A N 1
ATOM 1099 C CA . ASP A 1 137 ? 6.121 -3.021 0.086 1 97.94 137 ASP A CA 1
ATOM 1100 C C . ASP A 1 137 ? 7.258 -2.865 -0.918 1 97.94 137 ASP A C 1
ATOM 1102 O O . ASP A 1 137 ? 8.016 -3.809 -1.161 1 97.94 137 ASP A O 1
ATOM 1106 N N . SER A 1 138 ? 7.359 -1.713 -1.448 1 97.75 138 SER A N 1
ATOM 1107 C CA . SER A 1 138 ? 8.266 -1.484 -2.566 1 97.75 138 SER A CA 1
ATOM 1108 C C . SER A 1 138 ? 9.719 -1.722 -2.158 1 97.75 138 SER A C 1
ATOM 1110 O O . SER A 1 138 ? 10.523 -2.223 -2.951 1 97.75 138 SER A O 1
ATOM 1112 N N . LYS A 1 139 ? 10.086 -1.297 -0.962 1 96.94 139 LYS A N 1
ATOM 1113 C CA . LYS A 1 139 ? 11.445 -1.512 -0.484 1 96.94 139 LYS A CA 1
ATOM 1114 C C . LYS A 1 139 ? 11.773 -3 -0.395 1 96.94 139 LYS A C 1
ATOM 1116 O O . LYS A 1 139 ? 12.781 -3.455 -0.938 1 96.94 139 LYS A O 1
ATOM 1121 N N . LYS A 1 140 ? 10.891 -3.762 0.27 1 96.38 140 LYS A N 1
ATOM 1122 C CA . LYS A 1 140 ? 11.094 -5.199 0.41 1 96.38 140 LYS A CA 1
ATOM 1123 C C . LYS A 1 140 ? 11.109 -5.887 -0.953 1 96.38 140 LYS A C 1
ATOM 1125 O O . LYS A 1 140 ? 11.883 -6.816 -1.175 1 96.38 140 LYS A O 1
ATOM 1130 N N . THR A 1 141 ? 10.195 -5.477 -1.806 1 95.81 141 THR A N 1
ATOM 1131 C CA . THR A 1 141 ? 10.109 -6.051 -3.145 1 95.81 141 THR A CA 1
ATOM 1132 C C . THR A 1 141 ? 11.422 -5.844 -3.902 1 95.81 141 THR A C 1
ATOM 1134 O O . THR A 1 141 ? 11.969 -6.785 -4.477 1 95.81 141 THR A O 1
ATOM 1137 N N . THR A 1 142 ? 11.906 -4.629 -3.902 1 94.94 142 THR A N 1
ATOM 1138 C CA . THR A 1 142 ? 13.141 -4.293 -4.605 1 94.94 142 THR A CA 1
ATOM 1139 C C . THR A 1 142 ? 14.32 -5.078 -4.031 1 94.94 142 THR A C 1
ATOM 1141 O O . THR A 1 142 ? 15.141 -5.605 -4.781 1 94.94 142 THR A O 1
ATOM 1144 N N . GLU A 1 143 ? 14.375 -5.137 -2.738 1 94 143 GLU A N 1
ATOM 1145 C CA . GLU A 1 143 ? 15.445 -5.875 -2.07 1 94 143 GLU A CA 1
ATOM 1146 C C . GLU A 1 143 ? 15.406 -7.355 -2.441 1 94 143 GLU A C 1
ATOM 1148 O O . GLU A 1 143 ? 16.453 -7.965 -2.695 1 94 143 GLU A O 1
ATOM 1153 N N . PHE A 1 144 ? 14.258 -7.969 -2.484 1 93.44 144 PHE A N 1
ATOM 1154 C CA . PHE A 1 144 ? 14.102 -9.383 -2.801 1 93.44 144 PHE A CA 1
ATOM 1155 C C . PHE A 1 144 ? 14.594 -9.68 -4.211 1 93.44 144 PHE A C 1
ATOM 1157 O O . PHE A 1 144 ? 15.398 -10.594 -4.414 1 93.44 144 PHE A O 1
ATOM 1164 N N . PHE A 1 145 ? 14.125 -8.914 -5.16 1 91.25 145 PHE A N 1
ATOM 1165 C CA . PHE A 1 145 ? 14.469 -9.203 -6.547 1 91.25 145 PHE A CA 1
ATOM 1166 C C . PHE A 1 145 ? 15.945 -8.953 -6.805 1 91.25 145 PHE A C 1
ATOM 1168 O O . PHE A 1 145 ? 16.578 -9.648 -7.605 1 91.25 145 PHE A O 1
ATOM 1175 N N . LYS A 1 146 ? 16.484 -7.945 -6.133 1 91.38 146 LYS A N 1
ATOM 1176 C CA . LYS A 1 146 ? 17.922 -7.699 -6.238 1 91.38 146 LYS A CA 1
ATOM 1177 C C . LYS A 1 146 ? 18.719 -8.883 -5.711 1 91.38 146 LYS A C 1
ATOM 1179 O O . LYS A 1 146 ? 19.656 -9.359 -6.375 1 91.38 146 LYS A O 1
ATOM 1184 N N . GLU A 1 147 ? 18.359 -9.336 -4.578 1 91.06 147 GLU A N 1
ATOM 1185 C CA . GLU A 1 147 ? 19.047 -10.461 -3.965 1 91.06 147 GLU A CA 1
ATOM 1186 C C . GLU A 1 147 ? 18.859 -11.734 -4.773 1 91.06 147 GLU A C 1
ATOM 1188 O O . GLU A 1 147 ? 19.781 -12.531 -4.926 1 91.06 147 GLU A O 1
ATOM 1193 N N . HIS A 1 148 ? 17.703 -11.93 -5.223 1 89.56 148 HIS A N 1
ATOM 1194 C CA . HIS A 1 148 ? 17.406 -13.117 -6.023 1 89.56 148 HIS A CA 1
ATOM 1195 C C . HIS A 1 148 ? 18.234 -13.133 -7.301 1 89.56 148 HIS A C 1
ATOM 1197 O O . HIS A 1 148 ? 18.828 -14.156 -7.648 1 89.56 148 HIS A O 1
ATOM 1203 N N . ARG A 1 149 ? 18.312 -12 -7.918 1 85.88 149 ARG A N 1
ATOM 1204 C CA . ARG A 1 149 ? 19.109 -11.898 -9.141 1 85.88 149 ARG A CA 1
ATOM 1205 C C . ARG A 1 149 ? 20.578 -12.156 -8.859 1 85.88 149 ARG A C 1
ATOM 1207 O O . ARG A 1 149 ? 21.266 -12.82 -9.641 1 85.88 149 ARG A O 1
ATOM 1214 N N . ALA A 1 150 ? 21.016 -11.641 -7.785 1 89.88 150 ALA A N 1
ATOM 1215 C CA . ALA A 1 150 ? 22.422 -11.836 -7.402 1 89.88 150 ALA A CA 1
ATOM 1216 C C . ALA A 1 150 ? 22.719 -13.305 -7.133 1 89.88 150 ALA A C 1
ATOM 1218 O O . ALA A 1 150 ? 23.766 -13.82 -7.531 1 89.88 150 ALA A O 1
ATOM 1219 N N . ARG A 1 151 ? 21.781 -13.961 -6.523 1 89.5 151 ARG A N 1
ATOM 1220 C CA . ARG A 1 151 ? 21.969 -15.375 -6.188 1 89.5 151 ARG A CA 1
ATOM 1221 C C . ARG A 1 151 ? 21.906 -16.25 -7.438 1 89.5 151 ARG A C 1
ATOM 1223 O O . ARG A 1 151 ? 22.656 -17.203 -7.566 1 89.5 151 ARG A O 1
ATOM 1230 N N . VAL A 1 152 ? 21.031 -15.938 -8.281 1 85.75 152 VAL A N 1
ATOM 1231 C CA . VAL A 1 152 ? 20.922 -16.672 -9.539 1 85.75 152 VAL A CA 1
ATOM 1232 C C . VAL A 1 152 ? 22.219 -16.516 -10.336 1 85.75 152 VAL A C 1
ATOM 1234 O O . VAL A 1 152 ? 22.719 -17.5 -10.891 1 85.75 152 VAL A O 1
ATOM 1237 N N . ALA A 1 153 ? 22.734 -15.336 -10.344 1 88.31 153 ALA A N 1
ATOM 1238 C CA . ALA A 1 153 ? 23.984 -15.086 -11.047 1 88.31 153 ALA A CA 1
ATOM 1239 C C . ALA A 1 153 ? 25.141 -15.859 -10.406 1 88.31 153 ALA A C 1
ATOM 1241 O O . ALA A 1 153 ? 26 -16.406 -11.109 1 88.31 153 ALA A O 1
ATOM 1242 N N . GLU A 1 154 ? 25.156 -15.867 -9.156 1 88.31 154 GLU A N 1
ATOM 1243 C CA . GLU A 1 154 ? 26.188 -16.594 -8.422 1 88.31 154 GLU A CA 1
ATOM 1244 C C . GLU A 1 154 ? 26.109 -18.094 -8.688 1 88.31 154 GLU A C 1
ATOM 1246 O O . GLU A 1 154 ? 27.141 -18.75 -8.891 1 88.31 154 GLU A O 1
ATOM 1251 N N . ASN A 1 155 ? 24.906 -18.609 -8.672 1 86.06 155 ASN A N 1
ATOM 1252 C CA . ASN A 1 155 ? 24.688 -20.031 -8.93 1 86.06 155 ASN A CA 1
ATOM 1253 C C . ASN A 1 155 ? 25.094 -20.406 -10.344 1 86.06 155 ASN A C 1
ATOM 1255 O O . ASN A 1 155 ? 25.656 -21.484 -10.562 1 86.06 155 ASN A O 1
ATOM 1259 N N . ASN A 1 156 ? 24.812 -19.531 -11.211 1 84.56 156 ASN A N 1
ATOM 1260 C CA . ASN A 1 156 ? 25.203 -19.766 -12.602 1 84.56 156 ASN A CA 1
ATOM 1261 C C . ASN A 1 156 ? 26.719 -19.75 -12.758 1 84.56 156 ASN A C 1
ATOM 1263 O O . ASN A 1 156 ? 27.281 -20.547 -13.516 1 84.56 156 ASN A O 1
ATOM 1267 N N . ARG A 1 157 ? 27.344 -18.891 -12.062 1 85.75 157 ARG A N 1
ATOM 1268 C CA . ARG A 1 157 ? 28.797 -18.797 -12.094 1 85.75 157 ARG A CA 1
ATOM 1269 C C . ARG A 1 157 ? 29.422 -20.062 -11.508 1 85.75 157 ARG A C 1
ATOM 1271 O O . ARG A 1 157 ? 30.391 -20.594 -12.055 1 85.75 157 ARG A O 1
ATOM 1278 N N . ARG A 1 158 ? 28.906 -20.469 -10.438 1 85.31 158 ARG A N 1
ATOM 1279 C CA . ARG A 1 158 ? 29.438 -21.656 -9.773 1 85.31 158 ARG A CA 1
ATOM 1280 C C . ARG A 1 158 ? 29.266 -22.891 -10.648 1 85.31 158 ARG A C 1
ATOM 1282 O O . ARG A 1 158 ? 30.172 -23.734 -10.703 1 85.31 158 ARG A O 1
ATOM 1289 N N . ARG A 1 159 ? 28.203 -23.047 -11.289 1 83.81 159 ARG A N 1
ATOM 1290 C CA . ARG A 1 159 ? 27.938 -24.172 -12.172 1 83.81 159 ARG A CA 1
ATOM 1291 C C . ARG A 1 159 ? 28.891 -24.172 -13.359 1 83.81 159 ARG A C 1
ATOM 1293 O O . ARG A 1 159 ? 29.359 -25.234 -13.781 1 83.81 159 ARG A O 1
ATOM 1300 N N . SER A 1 160 ? 29.109 -23 -13.797 1 86 160 SER A N 1
ATOM 1301 C CA . SER A 1 160 ? 30.031 -22.875 -14.922 1 86 160 SER A CA 1
ATOM 1302 C C . SER A 1 160 ? 31.438 -23.266 -14.523 1 86 160 SER A C 1
ATOM 1304 O O . SER A 1 160 ? 32.156 -23.891 -15.305 1 86 160 SER A O 1
ATOM 1306 N N . GLN A 1 161 ? 31.844 -22.859 -13.391 1 84.38 161 GLN A N 1
ATOM 1307 C CA . GLN A 1 161 ? 33.188 -23.172 -12.898 1 84.38 161 GLN A CA 1
ATOM 1308 C C . GLN A 1 161 ? 33.312 -24.672 -12.656 1 84.38 161 GLN A C 1
ATOM 1310 O O . GLN A 1 161 ? 34.375 -25.25 -12.914 1 84.38 161 GLN A O 1
ATOM 1315 N N . LEU A 1 162 ? 32.344 -25.312 -12.18 1 79.81 162 LEU A N 1
ATOM 1316 C CA . LEU A 1 162 ? 32.375 -26.75 -11.922 1 79.81 162 LEU A CA 1
ATOM 1317 C C . LEU A 1 162 ? 32.438 -27.531 -13.227 1 79.81 162 LEU A C 1
ATOM 1319 O O . LEU A 1 162 ? 33.125 -28.562 -13.297 1 79.81 162 LEU A O 1
ATOM 1323 N N . VAL A 1 163 ? 31.828 -27.094 -14.18 1 78.12 163 VAL A N 1
ATOM 1324 C CA . VAL A 1 163 ? 31.859 -27.75 -15.484 1 78.12 163 VAL A CA 1
ATOM 1325 C C . VAL A 1 163 ? 33.281 -27.656 -16.078 1 78.12 163 VAL A C 1
ATOM 1327 O O . VAL A 1 163 ? 33.781 -28.609 -16.656 1 78.12 163 VAL A O 1
ATOM 1330 N N . LEU A 1 164 ? 33.906 -26.547 -15.852 1 77.06 164 LEU A N 1
ATOM 1331 C CA . LEU A 1 164 ? 35.25 -26.328 -16.375 1 77.06 164 LEU A CA 1
ATOM 1332 C C . LEU A 1 164 ? 36.25 -27.188 -15.633 1 77.06 164 LEU A C 1
ATOM 1334 O O . LEU A 1 164 ? 37.219 -27.688 -16.234 1 77.06 164 LEU A O 1
ATOM 1338 N N . GLN A 1 165 ? 36.031 -27.359 -14.383 1 76.56 165 GLN A N 1
ATOM 1339 C CA . GLN A 1 165 ? 36.969 -28.172 -13.633 1 76.56 165 GLN A CA 1
ATOM 1340 C C . GLN A 1 165 ? 36.719 -29.656 -13.875 1 76.56 165 GLN A C 1
ATOM 1342 O O . GLN A 1 165 ? 37.656 -30.469 -13.719 1 76.56 165 GLN A O 1
ATOM 1347 N N . GLY A 1 166 ? 35.5 -29.969 -14.008 1 65 166 GLY A N 1
ATOM 1348 C CA . GLY A 1 166 ? 35.219 -31.391 -14.234 1 65 166 GLY A CA 1
ATOM 1349 C C . GLY A 1 166 ? 35.531 -31.828 -15.656 1 65 166 GLY A C 1
ATOM 1350 O O . GLY A 1 166 ? 35.406 -33 -15.984 1 65 166 GLY A O 1
ATOM 1351 N N . SER A 1 167 ? 35.656 -30.922 -16.547 1 53.41 167 SER A N 1
ATOM 1352 C CA . SER A 1 167 ? 36.125 -31.344 -17.859 1 53.41 167 SER A CA 1
ATOM 1353 C C . SER A 1 167 ? 37.656 -31.438 -17.891 1 53.41 167 SER A C 1
ATOM 1355 O O . SER A 1 167 ? 38.344 -30.734 -17.156 1 53.41 167 SER A O 1
ATOM 1357 N N . MET B 1 1 ? 17.078 14.148 -16.375 1 19.97 1 MET B N 1
ATOM 1358 C CA . MET B 1 1 ? 15.844 14.695 -15.797 1 19.97 1 MET B CA 1
ATOM 1359 C C . MET B 1 1 ? 14.992 13.586 -15.18 1 19.97 1 MET B C 1
ATOM 1361 O O . MET B 1 1 ? 14.633 12.625 -15.859 1 19.97 1 MET B O 1
ATOM 1365 N N . ALA B 1 2 ? 15.289 13.375 -13.922 1 30.39 2 ALA B N 1
ATOM 1366 C CA . ALA B 1 2 ? 14.625 12.273 -13.219 1 30.39 2 ALA B CA 1
ATOM 1367 C C . ALA B 1 2 ? 13.125 12.281 -13.492 1 30.39 2 ALA B C 1
ATOM 1369 O O . ALA B 1 2 ? 12.492 13.344 -13.508 1 30.39 2 ALA B O 1
ATOM 1370 N N . ASP B 1 3 ? 12.555 11.367 -14.211 1 32.53 3 ASP B N 1
ATOM 1371 C CA . ASP B 1 3 ? 11.141 11.203 -14.539 1 32.53 3 ASP B CA 1
ATOM 1372 C C . ASP B 1 3 ? 10.258 11.508 -13.328 1 32.53 3 ASP B C 1
ATOM 1374 O O . ASP B 1 3 ? 10.367 10.844 -12.297 1 32.53 3 ASP B O 1
ATOM 1378 N N . THR B 1 4 ? 9.953 12.773 -13.195 1 33.69 4 THR B N 1
ATOM 1379 C CA . THR B 1 4 ? 9 13.25 -12.203 1 33.69 4 THR B CA 1
ATOM 1380 C C . THR B 1 4 ? 7.766 12.359 -12.172 1 33.69 4 THR B C 1
ATOM 1382 O O . THR B 1 4 ? 7.23 11.984 -13.219 1 33.69 4 THR B O 1
ATOM 1385 N N . PHE B 1 5 ? 7.559 11.711 -11.117 1 38.31 5 PHE B N 1
ATOM 1386 C CA . PHE B 1 5 ? 6.34 10.93 -10.914 1 38.31 5 PHE B CA 1
ATOM 1387 C C . PHE B 1 5 ? 5.129 11.664 -11.477 1 38.31 5 PHE B C 1
ATOM 1389 O O . PHE B 1 5 ? 4.949 12.859 -11.227 1 38.31 5 PHE B O 1
ATOM 1396 N N . GLN B 1 6 ? 4.645 11.18 -12.586 1 45.41 6 GLN B N 1
ATOM 1397 C CA . GLN B 1 6 ? 3.367 11.719 -13.047 1 45.41 6 GLN B CA 1
ATOM 1398 C C . GLN B 1 6 ? 2.203 11.102 -12.281 1 45.41 6 GLN B C 1
ATOM 1400 O O . GLN B 1 6 ? 2.047 9.883 -12.242 1 45.41 6 GLN B O 1
ATOM 1405 N N . PRO B 1 7 ? 1.713 11.898 -11.352 1 45.28 7 PRO B N 1
ATOM 1406 C CA . PRO B 1 7 ? 0.52 11.367 -10.688 1 45.28 7 PRO B CA 1
ATOM 1407 C C . PRO B 1 7 ? -0.462 10.727 -11.664 1 45.28 7 PRO B C 1
ATOM 1409 O O . PRO B 1 7 ? -0.489 11.078 -12.844 1 45.28 7 PRO B O 1
ATOM 1412 N N . SER B 1 8 ? -0.972 9.602 -11.234 1 50.06 8 SER B N 1
ATOM 1413 C CA . SER B 1 8 ? -2.049 9.031 -12.039 1 50.06 8 SER B CA 1
ATOM 1414 C C . SER B 1 8 ? -3.014 10.117 -12.508 1 50.06 8 SER B C 1
ATOM 1416 O O . SER B 1 8 ? -3.289 11.07 -11.773 1 50.06 8 SER B O 1
ATOM 1418 N N . SER B 1 9 ? -3.217 10.141 -13.727 1 56.62 9 SER B N 1
ATOM 1419 C CA . SER B 1 9 ? -4.156 11.086 -14.328 1 56.62 9 SER B CA 1
ATOM 1420 C C . SER B 1 9 ? -5.57 10.867 -13.805 1 56.62 9 SER B C 1
ATOM 1422 O O . SER B 1 9 ? -6.445 11.711 -13.984 1 56.62 9 SER B O 1
ATOM 1424 N N . LEU B 1 10 ? -5.641 9.789 -13 1 65.75 10 LEU B N 1
ATOM 1425 C CA . LEU B 1 10 ? -7.004 9.547 -12.547 1 65.75 10 LEU B CA 1
ATOM 1426 C C . LEU B 1 10 ? -7.281 10.297 -11.242 1 65.75 10 LEU B C 1
ATOM 1428 O O . LEU B 1 10 ? -6.527 10.164 -10.281 1 65.75 10 LEU B O 1
ATOM 1432 N N . VAL B 1 11 ? -8.125 11.312 -11.344 1 83.12 11 VAL B N 1
ATOM 1433 C CA . VAL B 1 11 ? -8.578 12.07 -10.18 1 83.12 11 VAL B CA 1
ATOM 1434 C C . VAL B 1 11 ? -9.961 11.594 -9.75 1 83.12 11 VAL B C 1
ATOM 1436 O O . VAL B 1 11 ? -10.836 11.391 -10.594 1 83.12 11 VAL B O 1
ATOM 1439 N N . TYR B 1 12 ? -10.039 11.305 -8.539 1 89.94 12 TYR B N 1
ATOM 1440 C CA . TYR B 1 12 ? -11.32 10.906 -7.98 1 89.94 12 TYR B CA 1
ATOM 1441 C C . TYR B 1 12 ? -12.289 12.086 -7.941 1 89.94 12 TYR B C 1
ATOM 1443 O O . TYR B 1 12 ? -11.922 13.188 -7.516 1 89.94 12 TYR B O 1
ATOM 1451 N N . THR B 1 13 ? -13.5 11.867 -8.422 1 88.69 13 THR B N 1
ATOM 1452 C CA . THR B 1 13 ? -14.578 12.844 -8.312 1 88.69 13 THR B CA 1
ATOM 1453 C C . THR B 1 13 ? -15.625 12.383 -7.297 1 88.69 13 THR B C 1
ATOM 1455 O O . THR B 1 13 ? -16.266 11.352 -7.484 1 88.69 13 THR B O 1
ATOM 1458 N N . PRO B 1 14 ? -15.742 13.117 -6.301 1 89.81 14 PRO B N 1
ATOM 1459 C CA . PRO B 1 14 ? -16.75 12.742 -5.305 1 89.81 14 PRO B CA 1
ATOM 1460 C C . PRO B 1 14 ? -18.172 12.828 -5.844 1 89.81 14 PRO B C 1
ATOM 1462 O O . PRO B 1 14 ? -18.438 13.578 -6.789 1 89.81 14 PRO B O 1
ATOM 1465 N N . PRO B 1 15 ? -19.078 12.062 -5.27 1 90.56 15 PRO B N 1
ATOM 1466 C CA . PRO B 1 15 ? -20.484 12.195 -5.656 1 90.56 15 PRO B CA 1
ATOM 1467 C C . PRO B 1 15 ? -21.062 13.57 -5.32 1 90.56 15 PRO B C 1
ATOM 1469 O O . PRO B 1 15 ? -20.469 14.312 -4.527 1 90.56 15 PRO B O 1
ATOM 1472 N N . ARG B 1 16 ? -22.156 13.859 -5.922 1 92.06 16 ARG B N 1
ATOM 1473 C CA . ARG B 1 16 ? -22.797 15.156 -5.715 1 92.06 16 ARG B CA 1
ATOM 1474 C C . ARG B 1 16 ? -23.125 15.375 -4.242 1 92.06 16 ARG B C 1
ATOM 1476 O O . ARG B 1 16 ? -23.031 16.484 -3.734 1 92.06 16 ARG B O 1
ATOM 1483 N N . HIS B 1 17 ? -23.562 14.32 -3.596 1 93.75 17 HIS B N 1
ATOM 1484 C CA . HIS B 1 17 ? -23.891 14.367 -2.172 1 93.75 17 HIS B CA 1
ATOM 1485 C C . HIS B 1 17 ? -23.062 13.352 -1.389 1 93.75 17 HIS B C 1
ATOM 1487 O O . HIS B 1 17 ? -23.562 12.273 -1.053 1 93.75 17 HIS B O 1
ATOM 1493 N N . PRO B 1 18 ? -21.859 13.719 -1.088 1 94.12 18 PRO B N 1
ATOM 1494 C CA . PRO B 1 18 ? -21 12.781 -0.348 1 94.12 18 PRO B CA 1
ATOM 1495 C C . PRO B 1 18 ? -21.562 12.438 1.029 1 94.12 18 PRO B C 1
ATOM 1497 O O . PRO B 1 18 ? -22.234 13.273 1.656 1 94.12 18 PRO B O 1
ATOM 1500 N N . SER B 1 19 ? -21.375 11.211 1.438 1 95.38 19 SER B N 1
ATOM 1501 C CA . SER B 1 19 ? -21.766 10.805 2.783 1 95.38 19 SER B CA 1
ATOM 1502 C C . SER B 1 19 ? -21.078 11.664 3.842 1 95.38 19 SER B C 1
ATOM 1504 O O . SER B 1 19 ? -20.094 12.344 3.551 1 95.38 19 SER B O 1
ATOM 1506 N N . PRO B 1 20 ? -21.578 11.688 5.086 1 95.94 20 PRO B N 1
ATOM 1507 C CA . PRO B 1 20 ? -20.906 12.43 6.148 1 95.94 20 PRO B CA 1
ATOM 1508 C C . PRO B 1 20 ? -19.453 11.984 6.352 1 95.94 20 PRO B C 1
ATOM 1510 O O . PRO B 1 20 ? -18.578 12.82 6.582 1 95.94 20 PRO B O 1
ATOM 1513 N N . ASN B 1 21 ? -19.203 10.648 6.297 1 97.25 21 ASN B N 1
ATOM 1514 C CA . ASN B 1 21 ? -17.828 10.148 6.422 1 97.25 21 ASN B CA 1
ATOM 1515 C C . ASN B 1 21 ? -16.938 10.672 5.297 1 97.25 21 ASN B C 1
ATOM 1517 O O . ASN B 1 21 ? -15.82 11.133 5.547 1 97.25 21 ASN B O 1
ATOM 1521 N N . LEU B 1 22 ? -17.438 10.609 4.066 1 96.94 22 LEU B N 1
ATOM 1522 C CA . LEU B 1 22 ? -16.672 11.078 2.918 1 96.94 22 LEU B CA 1
ATOM 1523 C C . LEU B 1 22 ? -16.422 12.578 3.004 1 96.94 22 LEU B C 1
ATOM 1525 O O . LEU B 1 22 ? -15.344 13.055 2.639 1 96.94 22 LEU B O 1
ATOM 1529 N N . ARG B 1 23 ? -17.359 13.359 3.48 1 96.5 23 ARG B N 1
ATOM 1530 C CA . ARG B 1 23 ? -17.156 14.789 3.676 1 96.5 23 ARG B CA 1
ATOM 1531 C C . ARG B 1 23 ? -16.016 15.055 4.645 1 96.5 23 ARG B C 1
ATOM 1533 O O . ARG B 1 23 ? -15.203 15.961 4.422 1 96.5 23 ARG B O 1
ATOM 1540 N N . THR B 1 24 ? -16 14.289 5.699 1 96.81 24 THR B N 1
ATOM 1541 C CA . THR B 1 24 ? -14.922 14.422 6.672 1 96.81 24 THR B CA 1
ATOM 1542 C C . THR B 1 24 ? -13.57 14.102 6.035 1 96.81 24 THR B C 1
ATOM 1544 O O . THR B 1 24 ? -12.602 14.844 6.215 1 96.81 24 THR B O 1
ATOM 1547 N N . LEU B 1 25 ? -13.492 12.977 5.254 1 97.19 25 LEU B N 1
ATOM 1548 C CA . LEU B 1 25 ? -12.242 12.609 4.59 1 97.19 25 LEU B CA 1
ATOM 1549 C C . LEU B 1 25 ? -11.789 13.719 3.645 1 97.19 25 LEU B C 1
ATOM 1551 O O . LEU B 1 25 ? -10.617 14.094 3.637 1 97.19 25 LEU B O 1
ATOM 1555 N N . LEU B 1 26 ? -12.719 14.234 2.834 1 96.38 26 LEU B N 1
ATOM 1556 C CA . LEU B 1 26 ? -12.391 15.281 1.873 1 96.38 26 LEU B CA 1
ATOM 1557 C C . LEU B 1 26 ? -11.906 16.531 2.586 1 96.38 26 LEU B C 1
ATOM 1559 O O . LEU B 1 26 ? -10.953 17.188 2.135 1 96.38 26 LEU B O 1
ATOM 1563 N N . ALA B 1 27 ? -12.539 16.891 3.717 1 95.25 27 ALA B N 1
ATOM 1564 C CA . ALA B 1 27 ? -12.109 18.047 4.508 1 95.25 27 ALA B CA 1
ATOM 1565 C C . ALA B 1 27 ? -10.719 17.812 5.098 1 95.25 27 ALA B C 1
ATOM 1567 O O . ALA B 1 27 ? -9.898 18.734 5.141 1 95.25 27 ALA B O 1
ATOM 1568 N N . TYR B 1 28 ? -10.492 16.641 5.566 1 96.06 28 TYR B N 1
ATOM 1569 C CA . TYR B 1 28 ? -9.18 16.281 6.09 1 96.06 28 TYR B CA 1
ATOM 1570 C C . TYR B 1 28 ? -8.102 16.406 5.016 1 96.06 28 TYR B C 1
ATOM 1572 O O . TYR B 1 28 ? -7.051 17 5.254 1 96.06 28 TYR B O 1
ATOM 1580 N N . VAL B 1 29 ? -8.32 15.828 3.818 1 95.19 29 VAL B N 1
ATOM 1581 C 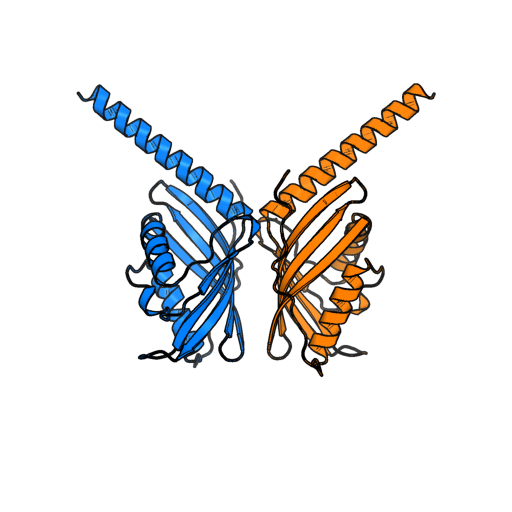CA . VAL B 1 29 ? -7.383 15.898 2.703 1 95.19 29 VAL B CA 1
ATOM 1582 C C . VAL B 1 29 ? -7.121 17.359 2.338 1 95.19 29 VAL B C 1
ATOM 1584 O O . VAL B 1 29 ? -5.977 17.75 2.111 1 95.19 29 VAL B O 1
ATOM 1587 N N . ASP B 1 30 ? -8.18 18.172 2.312 1 94.81 30 ASP B N 1
ATOM 1588 C CA . ASP B 1 30 ? -8.047 19.594 2.023 1 94.81 30 ASP B CA 1
ATOM 1589 C C . ASP B 1 30 ? -7.176 20.281 3.068 1 94.81 30 ASP B C 1
ATOM 1591 O O . ASP B 1 30 ? -6.32 21.109 2.727 1 94.81 30 ASP B O 1
ATOM 1595 N N . ALA B 1 31 ? -7.379 20 4.301 1 93.94 31 ALA B N 1
ATOM 1596 C CA . ALA B 1 31 ? -6.578 20.562 5.379 1 93.94 31 ALA B CA 1
ATOM 1597 C C . ALA B 1 31 ? -5.109 20.188 5.238 1 93.94 31 ALA B C 1
ATOM 1599 O O . ALA B 1 31 ? -4.219 21.016 5.43 1 93.94 31 ALA B O 1
ATOM 1600 N N . ARG B 1 32 ? -4.82 18.875 4.91 1 93.31 32 ARG B N 1
ATOM 1601 C CA . ARG B 1 32 ? -3.455 18.422 4.68 1 93.31 32 ARG B CA 1
ATOM 1602 C C . ARG B 1 32 ? -2.816 19.172 3.514 1 93.31 32 ARG B C 1
ATOM 1604 O O . ARG B 1 32 ? -1.644 19.547 3.578 1 93.31 32 ARG B O 1
ATOM 1611 N N . ASN B 1 33 ? -3.609 19.406 2.467 1 92.88 33 ASN B N 1
ATOM 1612 C CA . ASN B 1 33 ? -3.115 20.078 1.271 1 92.88 33 ASN B CA 1
ATOM 1613 C C . ASN B 1 33 ? -2.732 21.516 1.561 1 92.88 33 ASN B C 1
ATOM 1615 O O . ASN B 1 33 ? -1.913 22.109 0.849 1 92.88 33 ASN B O 1
ATOM 1619 N N . HIS B 1 34 ? -3.225 22.062 2.623 1 90.06 34 HIS B N 1
ATOM 1620 C CA . HIS B 1 34 ? -2.916 23.438 3.014 1 90.06 34 HIS B CA 1
ATOM 1621 C C . HIS B 1 34 ? -1.962 23.469 4.203 1 90.06 34 HIS B C 1
ATOM 1623 O O . HIS B 1 34 ? -1.699 24.531 4.766 1 90.06 34 HIS B O 1
ATOM 1629 N N . LEU B 1 35 ? -1.552 22.328 4.5 1 90.19 35 LEU B N 1
ATOM 1630 C CA . LEU B 1 35 ? -0.676 22.188 5.66 1 90.19 35 LEU B CA 1
ATOM 1631 C C . LEU B 1 35 ? -1.27 22.891 6.875 1 90.19 35 LEU B C 1
ATOM 1633 O O . LEU B 1 35 ? -0.575 23.641 7.566 1 90.19 35 LEU B O 1
ATOM 1637 N N . ALA B 1 36 ? -2.535 22.672 7.09 1 87.81 36 ALA B N 1
ATOM 1638 C CA . ALA B 1 36 ? -3.266 23.312 8.172 1 87.81 36 ALA B CA 1
ATOM 1639 C C . ALA B 1 36 ? -2.746 22.859 9.531 1 87.81 36 ALA B C 1
ATOM 1641 O O . ALA B 1 36 ? -2.527 21.672 9.758 1 87.81 36 ALA B O 1
ATOM 1642 N N . PRO B 1 37 ? -2.637 23.766 10.438 1 81.44 37 PRO B N 1
ATOM 1643 C CA . PRO B 1 37 ? -2.078 23.422 11.75 1 81.44 37 PRO B CA 1
ATOM 1644 C C . PRO B 1 37 ? -3.021 22.562 12.586 1 81.44 37 PRO B C 1
ATOM 1646 O O . PRO B 1 37 ? -2.568 21.797 13.453 1 81.44 37 PRO B O 1
ATOM 1649 N N . ASP B 1 38 ? -4.258 22.656 12.43 1 87.62 38 ASP B N 1
ATOM 1650 C CA . ASP B 1 38 ? -5.16 21.938 13.328 1 87.62 38 ASP B CA 1
ATOM 1651 C C . ASP B 1 38 ? -5.91 20.828 12.594 1 87.62 38 ASP B C 1
ATOM 1653 O O . ASP B 1 38 ? -7.137 20.859 12.5 1 87.62 38 ASP B O 1
ATOM 1657 N N . ILE B 1 39 ? -5.172 19.766 12.297 1 92.38 39 ILE B N 1
ATOM 1658 C CA . ILE B 1 39 ? -5.836 18.688 11.594 1 92.38 39 ILE B CA 1
ATOM 1659 C C . ILE B 1 39 ? -6.363 17.656 12.602 1 92.38 39 ILE B C 1
ATOM 1661 O O . ILE B 1 39 ? -7.141 16.766 12.242 1 92.38 39 ILE B O 1
ATOM 1665 N N . MET B 1 40 ? -6.078 17.844 13.883 1 95 40 MET B N 1
ATOM 1666 C CA . MET B 1 40 ? -6.445 16.859 14.891 1 95 40 MET B CA 1
ATOM 1667 C C . MET B 1 40 ? -7.949 16.859 15.141 1 95 40 MET B C 1
ATOM 1669 O O . MET B 1 40 ? -8.492 15.922 15.719 1 95 40 MET B O 1
ATOM 1673 N N . LYS B 1 41 ? -8.633 17.875 14.758 1 94.56 41 LYS B N 1
ATOM 1674 C CA . LYS B 1 41 ? -10.078 17.953 14.922 1 94.56 41 LYS B CA 1
ATOM 1675 C C . LYS B 1 41 ? -10.789 16.828 14.172 1 94.56 41 LYS B C 1
ATOM 1677 O O . LYS B 1 41 ? -11.914 16.469 14.508 1 94.56 41 LYS B O 1
ATOM 1682 N N . PHE B 1 42 ? -10.148 16.297 13.164 1 96.69 42 PHE B N 1
ATOM 1683 C CA . PHE B 1 42 ? -10.766 15.258 12.344 1 96.69 42 PHE B CA 1
ATOM 1684 C C . PHE B 1 42 ? -10.648 13.891 13.016 1 96.69 42 PHE B C 1
ATOM 1686 O O . PHE B 1 42 ? -11.281 12.93 12.578 1 96.69 42 PHE B O 1
ATOM 1693 N N . PHE B 1 43 ? -9.828 13.781 14.062 1 97.19 43 PHE B N 1
ATOM 1694 C CA . PHE B 1 43 ? -9.531 12.484 14.664 1 97.19 43 PHE B CA 1
ATOM 1695 C C . PHE B 1 43 ? -10.234 12.344 16.016 1 97.19 43 PHE B C 1
ATOM 1697 O O . PHE B 1 43 ? -10.273 13.289 16.797 1 97.19 43 PHE B O 1
ATOM 1704 N N . HIS B 1 44 ? -10.766 11.203 16.188 1 97.62 44 HIS B N 1
ATOM 1705 C CA . HIS B 1 44 ? -11.43 10.867 17.438 1 97.62 44 HIS B CA 1
ATOM 1706 C C . HIS B 1 44 ? -10.422 10.578 18.547 1 97.62 44 HIS B C 1
ATOM 1708 O O . HIS B 1 44 ? -9.266 10.25 18.266 1 97.62 44 HIS B O 1
ATOM 1714 N N . ALA B 1 45 ? -10.859 10.633 19.797 1 96.44 45 ALA B N 1
ATOM 1715 C CA . ALA B 1 45 ? -10.008 10.422 20.969 1 96.44 45 ALA B CA 1
ATOM 1716 C C . ALA B 1 45 ? -9.43 9.008 20.969 1 96.44 45 ALA B C 1
ATOM 1718 O O . ALA B 1 45 ? -8.367 8.766 21.547 1 96.44 45 ALA B O 1
ATOM 1719 N N . THR B 1 46 ? -10.078 8.055 20.281 1 96.5 46 THR B N 1
ATOM 1720 C CA . THR B 1 46 ? -9.672 6.656 20.312 1 96.5 46 THR B CA 1
ATOM 1721 C C . THR B 1 46 ? -8.797 6.328 19.094 1 96.5 46 THR B C 1
ATOM 1723 O O . THR B 1 46 ? -8.633 5.16 18.75 1 96.5 46 THR B O 1
ATOM 1726 N N . LEU B 1 47 ? -8.242 7.27 18.484 1 97.62 47 LEU B N 1
ATOM 1727 C CA . LEU B 1 47 ? -7.488 7.078 17.25 1 97.62 47 LEU B CA 1
ATOM 1728 C C . LEU B 1 47 ? -6.383 6.047 17.438 1 97.62 47 LEU B C 1
ATOM 1730 O O . LEU B 1 47 ? -5.633 6.109 18.422 1 97.62 47 LEU B O 1
ATOM 1734 N N . GLU B 1 48 ? -6.34 5.105 16.625 1 98 48 GLU B N 1
ATOM 1735 C CA . GLU B 1 48 ? -5.191 4.246 16.359 1 98 48 GLU B CA 1
ATOM 1736 C C . GLU B 1 48 ? -4.66 4.449 14.945 1 98 48 GLU B C 1
ATOM 1738 O O . GLU B 1 48 ? -5.379 4.223 13.969 1 98 48 GLU B O 1
ATOM 1743 N N . HIS B 1 49 ? -3.455 4.934 14.859 1 97.38 49 HIS B N 1
ATOM 1744 C CA . HIS B 1 49 ? -2.832 5.211 13.57 1 97.38 49 HIS B CA 1
ATOM 1745 C C . HIS B 1 49 ? -1.681 4.25 13.297 1 97.38 49 HIS B C 1
ATOM 1747 O O . HIS B 1 49 ? -0.72 4.188 14.062 1 97.38 49 HIS B O 1
ATOM 1753 N N . ARG B 1 50 ? -1.794 3.52 12.219 1 96.25 50 ARG B N 1
ATOM 1754 C CA . ARG B 1 50 ? -0.756 2.582 11.805 1 96.25 50 ARG B CA 1
ATOM 1755 C C . ARG B 1 50 ? -0.099 3.031 10.5 1 96.25 50 ARG B C 1
ATOM 1757 O O . ARG B 1 50 ? -0.773 3.188 9.484 1 96.25 50 ARG B O 1
ATOM 1764 N N . TYR B 1 51 ? 1.159 3.283 10.633 1 95.5 51 TYR B N 1
ATOM 1765 C CA . TYR B 1 51 ? 1.978 3.549 9.453 1 95.5 51 TYR B CA 1
ATOM 1766 C C . TYR B 1 51 ? 2.496 2.25 8.852 1 95.5 51 TYR B C 1
ATOM 1768 O O . TYR B 1 51 ? 3.154 1.459 9.523 1 95.5 51 TYR B O 1
ATOM 1776 N N . LEU B 1 52 ? 2.133 2.102 7.625 1 96.25 52 LEU B N 1
ATOM 1777 C CA . LEU B 1 52 ? 2.467 0.867 6.926 1 96.25 52 LEU B CA 1
ATOM 1778 C C . LEU B 1 52 ? 3.281 1.157 5.668 1 96.25 52 LEU B C 1
ATOM 1780 O O . LEU B 1 52 ? 3.219 2.264 5.125 1 96.25 52 LEU B O 1
ATOM 1784 N N . PRO B 1 53 ? 4.062 0.05 5.164 1 97.12 53 PRO B N 1
ATOM 1785 C CA . PRO B 1 53 ? 4.16 -1.319 5.672 1 97.12 53 PRO B CA 1
ATOM 1786 C C . PRO B 1 53 ? 4.918 -1.405 6.996 1 97.12 53 PRO B C 1
ATOM 1788 O O . PRO B 1 53 ? 5.633 -0.468 7.363 1 97.12 53 PRO B O 1
ATOM 1791 N N . LYS B 1 54 ? 4.77 -2.49 7.691 1 94.5 54 LYS B N 1
ATOM 1792 C CA . LYS B 1 54 ? 5.371 -2.699 9.008 1 94.5 54 LYS B CA 1
ATOM 1793 C C . LYS B 1 54 ? 6.895 -2.715 8.922 1 94.5 54 LYS B C 1
ATOM 1795 O O . LYS B 1 54 ? 7.582 -2.445 9.906 1 94.5 54 LYS B O 1
ATOM 1800 N N . SER B 1 55 ? 7.41 -2.992 7.781 1 93.81 55 SER B N 1
ATOM 1801 C CA . SER B 1 55 ? 8.852 -3.082 7.586 1 93.81 55 SER B CA 1
ATOM 1802 C C . SER B 1 55 ? 9.531 -1.741 7.848 1 93.81 55 SER B C 1
ATOM 1804 O O . SER B 1 55 ? 10.742 -1.686 8.078 1 93.81 55 SER B O 1
ATOM 1806 N N . LEU B 1 56 ? 8.797 -0.672 7.777 1 94.62 56 LEU B N 1
ATOM 1807 C CA . LEU B 1 56 ? 9.352 0.651 8.039 1 94.62 56 LEU B CA 1
ATOM 1808 C C . LEU B 1 56 ? 9.617 0.841 9.531 1 94.62 56 LEU B C 1
ATOM 1810 O O . LEU B 1 56 ? 10.297 1.79 9.922 1 94.62 56 LEU B O 1
ATOM 1814 N N . GLY B 1 57 ? 9.016 -0.006 10.383 1 93.25 57 GLY B N 1
ATOM 1815 C CA . GLY B 1 57 ? 9.328 -0.027 11.805 1 93.25 57 GLY B CA 1
ATOM 1816 C C . GLY B 1 57 ? 8.719 1.135 12.562 1 93.25 57 GLY B C 1
ATOM 1817 O O . GLY B 1 57 ? 9.234 1.54 13.609 1 93.25 57 GLY B O 1
ATOM 1818 N N . ARG B 1 58 ? 7.656 1.718 12.047 1 93.56 58 ARG B N 1
ATOM 1819 C CA . ARG B 1 58 ? 6.996 2.828 12.734 1 93.56 58 ARG B CA 1
ATOM 1820 C C . ARG B 1 58 ? 6.047 2.32 13.812 1 93.56 58 ARG B C 1
ATOM 1822 O O . ARG B 1 58 ? 5.363 1.311 13.617 1 93.56 58 ARG B O 1
ATOM 1829 N N . PRO B 1 59 ? 6.027 2.986 14.891 1 93.62 59 PRO B N 1
ATOM 1830 C CA . PRO B 1 59 ? 5.125 2.564 15.961 1 93.62 59 PRO B CA 1
ATOM 1831 C C . PRO B 1 59 ? 3.658 2.852 15.648 1 93.62 59 PRO B C 1
ATOM 1833 O O . PRO B 1 59 ? 3.357 3.682 14.789 1 93.62 59 PRO B O 1
ATOM 1836 N N . VAL B 1 60 ? 2.799 2.037 16.312 1 95.94 60 VAL B N 1
ATOM 1837 C CA . VAL B 1 60 ? 1.381 2.383 16.344 1 95.94 60 VAL B CA 1
ATOM 1838 C C . VAL B 1 60 ? 1.157 3.582 17.266 1 95.94 60 VAL B C 1
ATOM 1840 O O . VAL B 1 60 ? 1.634 3.602 18.391 1 95.94 60 VAL B O 1
ATOM 1843 N N . LEU B 1 61 ? 0.424 4.582 16.797 1 97.44 61 LEU B N 1
ATOM 1844 C CA . LEU B 1 61 ? 0.261 5.82 17.547 1 97.44 61 LEU B CA 1
ATOM 1845 C C . LEU B 1 61 ? -1.185 5.996 18 1 97.44 61 LEU B C 1
ATOM 1847 O O . LEU B 1 61 ? -2.115 5.73 17.234 1 97.44 61 LEU B O 1
ATOM 1851 N N . ASN B 1 62 ? -1.326 6.398 19.234 1 97.94 62 ASN B N 1
ATOM 1852 C CA . ASN B 1 62 ? -2.627 6.906 19.656 1 97.94 62 ASN B CA 1
ATOM 1853 C C . ASN B 1 62 ? -2.811 8.367 19.266 1 97.94 62 ASN B C 1
ATOM 1855 O O . ASN B 1 62 ? -1.938 8.953 18.609 1 97.94 62 ASN B O 1
ATOM 1859 N N . ARG B 1 63 ? -3.943 8.906 19.672 1 97.25 63 ARG B N 1
ATOM 1860 C CA . ARG B 1 63 ? -4.266 10.25 19.203 1 97.25 63 ARG B CA 1
ATOM 1861 C C . ARG B 1 63 ? -3.207 11.258 19.656 1 97.25 63 ARG B C 1
ATOM 1863 O O . ARG B 1 63 ? -2.76 12.086 18.859 1 97.25 63 ARG B O 1
ATOM 1870 N N . ARG B 1 64 ? -2.869 11.258 20.922 1 97.12 64 ARG B N 1
ATOM 1871 C CA . ARG B 1 64 ? -1.881 12.188 21.453 1 97.12 64 ARG B CA 1
ATOM 1872 C C . ARG B 1 64 ? -0.545 12.047 20.719 1 97.12 64 ARG B C 1
ATOM 1874 O O . ARG B 1 64 ? 0.044 13.039 20.297 1 97.12 64 ARG B O 1
ATOM 1881 N N . GLN B 1 65 ? -0.075 10.844 20.578 1 97.12 65 GLN B N 1
ATOM 1882 C CA . GLN B 1 65 ? 1.2 10.562 19.938 1 97.12 65 GLN B CA 1
ATOM 1883 C C . GLN B 1 65 ? 1.172 10.984 18.469 1 97.12 65 GLN B C 1
ATOM 1885 O O . GLN B 1 65 ? 2.152 11.523 17.953 1 97.12 65 GLN B O 1
ATOM 1890 N N . TYR B 1 66 ? 0.084 10.703 17.812 1 96.75 66 TYR B N 1
ATOM 1891 C CA . TYR B 1 66 ? -0.046 11.125 16.422 1 96.75 66 TYR B CA 1
ATOM 1892 C C . TYR B 1 66 ? -0.008 12.641 16.297 1 96.75 66 TYR B C 1
ATOM 1894 O O . TYR B 1 66 ? 0.603 13.188 15.375 1 96.75 66 TYR B O 1
ATOM 1902 N N . GLY B 1 67 ? -0.731 13.266 17.156 1 95.81 67 GLY B N 1
ATOM 1903 C CA . GLY B 1 67 ? -0.674 14.719 17.188 1 95.81 67 GLY B CA 1
ATOM 1904 C C . GLY B 1 67 ? 0.739 15.258 17.312 1 95.81 67 GLY B C 1
ATOM 1905 O O . GLY B 1 67 ? 1.114 16.203 16.609 1 95.81 67 GLY B O 1
ATOM 1906 N N . GLU B 1 68 ? 1.555 14.711 18.188 1 94.94 68 GLU B N 1
ATOM 1907 C CA . GLU B 1 68 ? 2.953 15.102 18.344 1 94.94 68 GLU B CA 1
ATOM 1908 C C . GLU B 1 68 ? 3.742 14.852 17.062 1 94.94 68 GLU B C 1
ATOM 1910 O O . GLU B 1 68 ? 4.539 15.695 16.641 1 94.94 68 GLU B O 1
ATOM 1915 N N . TYR B 1 69 ? 3.494 13.75 16.547 1 93.62 69 TYR B N 1
ATOM 1916 C CA . TYR B 1 69 ? 4.195 13.352 15.32 1 93.62 69 TYR B CA 1
ATOM 1917 C C . TYR B 1 69 ? 3.879 14.305 14.18 1 93.62 69 TYR B C 1
ATOM 1919 O O . TYR B 1 69 ? 4.785 14.82 13.523 1 93.62 69 TYR B O 1
ATOM 1927 N N . ILE B 1 70 ? 2.604 14.555 13.938 1 93.94 70 ILE B N 1
ATOM 1928 C CA . ILE B 1 70 ? 2.184 15.367 12.805 1 93.94 70 ILE B CA 1
ATOM 1929 C C . ILE B 1 70 ? 2.637 16.812 13.008 1 93.94 70 ILE B C 1
ATOM 1931 O O . ILE B 1 70 ? 2.955 17.516 12.047 1 93.94 70 ILE B O 1
ATOM 1935 N N . SER B 1 71 ? 2.697 17.281 14.219 1 92.31 71 SER B N 1
ATOM 1936 C CA . SER B 1 71 ? 3.145 18.641 14.516 1 92.31 71 SER B CA 1
ATOM 1937 C C . SER B 1 71 ? 4.613 18.828 14.148 1 92.31 71 SER B C 1
ATOM 1939 O O . SER B 1 71 ? 5.059 19.953 13.914 1 92.31 71 SER B O 1
ATOM 1941 N N . GLN B 1 72 ? 5.336 17.766 14.125 1 90.12 72 GLN B N 1
ATOM 1942 C CA . GLN B 1 72 ? 6.742 17.828 13.727 1 90.12 72 GLN B CA 1
ATOM 1943 C C . GLN B 1 72 ? 6.895 17.625 12.227 1 90.12 72 GLN B C 1
ATOM 1945 O O . GLN B 1 72 ? 7.809 18.172 11.609 1 90.12 72 GLN B O 1
ATOM 1950 N N . LEU B 1 73 ? 6.02 16.828 11.68 1 90.75 73 LEU B N 1
ATOM 1951 C CA . LEU B 1 73 ? 6.137 16.422 10.281 1 90.75 73 LEU B CA 1
ATOM 1952 C C . LEU B 1 73 ? 5.672 17.531 9.352 1 90.75 73 LEU B C 1
ATOM 1954 O O . LEU B 1 73 ? 6.324 17.828 8.344 1 90.75 73 LEU B O 1
ATOM 1958 N N . GLN B 1 74 ? 4.605 18.172 9.656 1 92.38 74 GLN B N 1
ATOM 1959 C CA . GLN B 1 74 ? 4 19.125 8.742 1 92.38 74 GLN B CA 1
ATOM 1960 C C . GLN B 1 74 ? 4.945 20.297 8.469 1 92.38 74 GLN B C 1
ATOM 1962 O O . GLN B 1 74 ? 5.129 20.703 7.312 1 92.38 74 GLN B O 1
ATOM 1967 N N . PRO B 1 75 ? 5.637 20.797 9.453 1 91.06 75 PRO B N 1
ATOM 1968 C CA . PRO B 1 75 ? 6.539 21.922 9.203 1 91.06 75 PRO B CA 1
ATOM 1969 C C . PRO B 1 75 ? 7.754 21.547 8.367 1 91.06 75 PRO B C 1
ATOM 1971 O O . PRO B 1 75 ? 8.484 22.406 7.887 1 91.06 75 PRO B O 1
ATOM 1974 N N . MET B 1 76 ? 7.941 20.312 8.25 1 91.56 76 MET B N 1
ATOM 1975 C CA . MET B 1 76 ? 9.039 19.844 7.402 1 91.56 76 MET B CA 1
ATOM 1976 C C . MET B 1 76 ? 8.742 20.125 5.934 1 91.56 76 MET B C 1
ATOM 1978 O O . MET B 1 76 ? 9.648 20.141 5.102 1 91.56 76 MET B O 1
ATOM 1982 N N . PHE B 1 77 ? 7.469 20.344 5.605 1 94.94 77 PHE B N 1
ATOM 1983 C CA . PHE B 1 77 ? 7.062 20.5 4.215 1 94.94 77 PHE B CA 1
ATOM 1984 C C . PHE B 1 77 ? 6.797 21.953 3.883 1 94.94 77 PHE B C 1
ATOM 1986 O O . PHE B 1 77 ? 6.117 22.656 4.641 1 94.94 77 PHE B O 1
ATOM 1993 N N . ALA B 1 78 ? 7.379 22.406 2.746 1 94.75 78 ALA B N 1
ATOM 1994 C CA . ALA B 1 78 ? 7.062 23.719 2.189 1 94.75 78 ALA B CA 1
ATOM 1995 C C . ALA B 1 78 ? 5.781 23.656 1.363 1 94.75 78 ALA B C 1
ATOM 1997 O O . ALA B 1 78 ? 5.051 24.656 1.281 1 94.75 78 ALA B O 1
ATOM 1998 N N . SER B 1 79 ? 5.578 22.547 0.782 1 94.88 79 SER B N 1
ATOM 1999 C CA . SER B 1 79 ? 4.375 22.297 -0.003 1 94.88 79 SER B CA 1
ATOM 2000 C C . SER B 1 79 ? 3.982 20.828 0.037 1 94.88 79 SER B C 1
ATOM 2002 O O . SER B 1 79 ? 4.836 19.969 0.228 1 94.88 79 SER B O 1
ATOM 2004 N N . PHE B 1 80 ? 2.742 20.609 -0.084 1 94.69 80 PHE B N 1
ATOM 2005 C CA . PHE B 1 80 ? 2.178 19.266 -0.066 1 94.69 80 PHE B CA 1
ATOM 2006 C C . PHE B 1 80 ? 0.801 19.25 -0.718 1 94.69 80 PHE B C 1
ATOM 2008 O O . PHE B 1 80 ? -0.074 20.031 -0.357 1 94.69 80 PHE B O 1
ATOM 2015 N N . ARG B 1 81 ? 0.632 18.312 -1.645 1 94.38 81 ARG B N 1
ATOM 2016 C CA . ARG B 1 81 ? -0.653 18.172 -2.32 1 94.38 81 ARG B CA 1
ATOM 2017 C C . ARG B 1 81 ? -0.99 16.703 -2.557 1 94.38 81 ARG B C 1
ATOM 2019 O O . ARG B 1 81 ? -0.296 16.016 -3.307 1 94.38 81 ARG B O 1
ATOM 2026 N N . MET B 1 82 ? -2.035 16.359 -1.943 1 95.38 82 MET B N 1
ATOM 2027 C CA . MET B 1 82 ? -2.514 14.984 -2.113 1 95.38 82 MET B CA 1
ATOM 2028 C C . MET B 1 82 ? -3.662 14.93 -3.113 1 95.38 82 MET B C 1
ATOM 2030 O O . MET B 1 82 ? -4.535 15.805 -3.111 1 95.38 82 MET B O 1
ATOM 2034 N N . THR B 1 83 ? -3.629 13.953 -3.984 1 94.25 83 THR B N 1
ATOM 2035 C CA . THR B 1 83 ? -4.684 13.68 -4.957 1 94.25 83 THR B CA 1
ATOM 2036 C C . THR B 1 83 ? -5.273 12.289 -4.746 1 94.25 83 THR B C 1
ATOM 2038 O O . THR B 1 83 ? -4.539 11.305 -4.703 1 94.25 83 THR B O 1
ATOM 2041 N N . LEU B 1 84 ? -6.586 12.258 -4.586 1 95 84 LEU B N 1
ATOM 2042 C CA . LEU B 1 84 ? -7.273 10.977 -4.48 1 95 84 LEU B CA 1
ATOM 2043 C C . LEU B 1 84 ? -7.551 10.391 -5.863 1 95 84 LEU B C 1
ATOM 2045 O O . LEU B 1 84 ? -7.98 11.109 -6.77 1 95 84 LEU B O 1
ATOM 2049 N N . HIS B 1 85 ? -7.305 9.094 -6.02 1 93.69 85 HIS B N 1
ATOM 2050 C CA . HIS B 1 85 ? -7.516 8.438 -7.305 1 93.69 85 HIS B CA 1
ATOM 2051 C C . HIS B 1 85 ? -8.695 7.465 -7.238 1 93.69 85 HIS B C 1
ATOM 2053 O O . HIS B 1 85 ? -9.352 7.215 -8.25 1 93.69 85 HIS B O 1
ATOM 2059 N N . GLN B 1 86 ? -8.891 6.887 -6.176 1 93.56 86 GLN B N 1
ATOM 2060 C CA . GLN B 1 86 ? -9.984 5.957 -5.922 1 93.56 86 GLN B CA 1
ATOM 2061 C C . GLN B 1 86 ? -10.422 6.008 -4.461 1 93.56 86 GLN B C 1
ATOM 2063 O O . GLN B 1 86 ? -9.586 6.094 -3.559 1 93.56 86 GLN B O 1
ATOM 2068 N N . VAL B 1 87 ? -11.711 5.992 -4.273 1 95.25 87 VAL B N 1
ATOM 2069 C CA . VAL B 1 87 ? -12.305 5.957 -2.939 1 95.25 87 VAL B CA 1
ATOM 2070 C C . VAL B 1 87 ? -13.359 4.859 -2.877 1 95.25 87 VAL B C 1
ATOM 2072 O O . VAL B 1 87 ? -14.266 4.809 -3.715 1 95.25 87 VAL B O 1
ATOM 2075 N N . ILE B 1 88 ? -13.133 3.941 -1.986 1 94.62 88 ILE B N 1
ATOM 2076 C CA . ILE B 1 88 ? -14.078 2.865 -1.715 1 94.62 88 ILE B CA 1
ATOM 2077 C C . ILE B 1 88 ? -14.664 3.037 -0.316 1 94.62 88 ILE B C 1
ATOM 2079 O O . ILE B 1 88 ? -13.938 3.006 0.678 1 94.62 88 ILE B O 1
ATOM 2083 N N . GLU B 1 89 ? -15.969 3.217 -0.257 1 94.31 89 GLU B N 1
ATOM 2084 C CA . GLU B 1 89 ? -16.641 3.451 1.018 1 94.31 89 GLU B CA 1
ATOM 2085 C C . GLU B 1 89 ? -17.562 2.293 1.375 1 94.31 89 GLU B C 1
ATOM 2087 O O . GLU B 1 89 ? -18.344 1.834 0.536 1 94.31 89 GLU B O 1
ATOM 2092 N N . THR B 1 90 ? -17.438 1.751 2.6 1 92.38 90 THR B N 1
ATOM 2093 C CA . THR B 1 90 ? -18.328 0.728 3.127 1 92.38 90 THR B CA 1
ATOM 2094 C C . THR B 1 90 ? -18.625 0.976 4.602 1 92.38 90 THR B C 1
ATOM 2096 O O . THR B 1 90 ? -17.75 0.845 5.449 1 92.38 90 THR B O 1
ATOM 2099 N N . GLY B 1 91 ? -19.891 1.242 4.875 1 91.25 91 GLY B N 1
ATOM 2100 C CA . GLY B 1 91 ? -20.25 1.52 6.258 1 91.25 91 GLY B CA 1
ATOM 2101 C C . GLY B 1 91 ? -19.469 2.676 6.852 1 91.25 91 GLY B C 1
ATOM 2102 O O . GLY B 1 91 ? -19.516 3.795 6.332 1 91.25 91 GLY B O 1
ATOM 2103 N N . ASP B 1 92 ? -18.672 2.297 7.863 1 95.19 92 ASP B N 1
ATOM 2104 C CA . ASP B 1 92 ? -17.922 3.322 8.586 1 95.19 92 ASP B CA 1
ATOM 2105 C C . ASP B 1 92 ? -16.469 3.367 8.133 1 95.19 92 ASP B C 1
ATOM 2107 O O . ASP B 1 92 ? -15.625 3.947 8.812 1 95.19 92 ASP B O 1
ATOM 2111 N N . THR B 1 93 ? -16.203 2.691 7.047 1 96.81 93 THR B N 1
ATOM 2112 C CA . THR B 1 93 ? -14.82 2.562 6.598 1 96.81 93 THR B CA 1
ATOM 2113 C C . THR B 1 93 ? -14.656 3.098 5.176 1 96.81 93 THR B C 1
ATOM 2115 O O . THR B 1 93 ? -15.508 2.85 4.316 1 96.81 93 THR B O 1
ATOM 2118 N N . ILE B 1 94 ? -13.641 3.865 4.895 1 97.56 94 ILE B N 1
ATOM 2119 C CA . ILE B 1 94 ? -13.25 4.316 3.564 1 97.56 94 ILE B CA 1
ATOM 2120 C C . ILE B 1 94 ? -11.82 3.863 3.266 1 97.56 94 ILE B C 1
ATOM 2122 O O . ILE B 1 94 ? -10.938 3.982 4.117 1 97.56 94 ILE B O 1
ATOM 2126 N N . VAL B 1 95 ? -11.602 3.219 2.17 1 97.31 95 VAL B N 1
ATOM 2127 C CA . VAL B 1 95 ? -10.273 2.939 1.622 1 97.31 95 VAL B CA 1
ATOM 2128 C C . VAL B 1 95 ? -10.016 3.84 0.416 1 97.31 95 VAL B C 1
ATOM 2130 O O . VAL B 1 95 ? -10.898 4.027 -0.426 1 97.31 95 VAL B O 1
ATOM 2133 N N . TYR B 1 96 ? -8.805 4.418 0.389 1 96.5 96 TYR B N 1
ATOM 2134 C CA . TYR B 1 96 ? -8.539 5.273 -0.761 1 96.5 96 TYR B CA 1
ATOM 2135 C C . TYR B 1 96 ? -7.121 5.059 -1.285 1 96.5 96 TYR B C 1
ATOM 2137 O O . TYR B 1 96 ? -6.227 4.668 -0.532 1 96.5 96 TYR B O 1
ATOM 2145 N N . HIS B 1 97 ? -6.98 5.156 -2.559 1 96.12 97 HIS B N 1
ATOM 2146 C CA . HIS B 1 97 ? -5.723 5.254 -3.289 1 96.12 97 HIS B CA 1
ATOM 2147 C C . HIS B 1 97 ? -5.395 6.707 -3.627 1 96.12 97 HIS B C 1
ATOM 2149 O O . HIS B 1 97 ? -6.242 7.434 -4.152 1 96.12 97 HIS B O 1
ATOM 2155 N N . ALA B 1 98 ? -4.18 7.129 -3.27 1 96.31 98 ALA B N 1
ATOM 2156 C CA . ALA B 1 98 ? -3.828 8.539 -3.453 1 96.31 98 ALA B CA 1
ATOM 2157 C C . ALA B 1 98 ? -2.344 8.695 -3.764 1 96.31 98 ALA B C 1
ATOM 2159 O O . ALA B 1 98 ? -1.562 7.758 -3.582 1 96.31 98 ALA B O 1
ATOM 2160 N N . THR B 1 99 ? -2.025 9.781 -4.285 1 95.88 99 THR B N 1
ATOM 2161 C CA . THR B 1 99 ? -0.646 10.234 -4.414 1 95.88 99 THR B CA 1
ATOM 2162 C C . THR B 1 99 ? -0.472 11.617 -3.793 1 95.88 99 THR B C 1
ATOM 2164 O O . THR B 1 99 ? -1.437 12.375 -3.678 1 95.88 99 THR B O 1
ATOM 2167 N N . ALA B 1 100 ? 0.712 11.875 -3.346 1 94.94 100 ALA B N 1
ATOM 2168 C CA . ALA B 1 100 ? 1.056 13.211 -2.869 1 94.94 100 ALA B CA 1
ATOM 2169 C C . ALA B 1 100 ? 2.375 13.688 -3.475 1 94.94 100 ALA B C 1
ATOM 2171 O O . ALA B 1 100 ? 3.305 12.898 -3.648 1 94.94 100 ALA B O 1
ATOM 2172 N N . VAL B 1 101 ? 2.385 14.961 -3.805 1 95 101 VAL B N 1
ATOM 2173 C CA . VAL B 1 101 ? 3.604 15.633 -4.242 1 95 101 VAL B CA 1
ATOM 2174 C C . VAL B 1 101 ? 3.861 16.859 -3.359 1 95 101 VAL B C 1
ATOM 2176 O O . VAL B 1 101 ? 2.924 17.453 -2.834 1 95 101 VAL B O 1
ATOM 2179 N N . GLY B 1 102 ? 5.148 17.125 -3.188 1 94.94 102 GLY B N 1
ATOM 2180 C CA . GLY B 1 102 ? 5.531 18.281 -2.389 1 94.94 102 GLY B CA 1
ATOM 2181 C C . GLY B 1 102 ? 7.027 18.531 -2.391 1 94.94 102 GLY B C 1
ATOM 2182 O O . GLY B 1 102 ? 7.734 18.094 -3.297 1 94.94 102 GLY B O 1
ATOM 2183 N N . GLU B 1 103 ? 7.367 19.391 -1.42 1 94.62 103 GLU B N 1
ATOM 2184 C CA . GLU B 1 103 ? 8.766 19.75 -1.213 1 94.62 103 GLU B CA 1
ATOM 2185 C C . GLU B 1 103 ? 9.047 20.047 0.257 1 94.62 103 GLU B C 1
ATOM 2187 O O . GLU B 1 103 ? 8.25 20.703 0.927 1 94.62 103 GLU B O 1
ATOM 2192 N N . SER B 1 104 ? 10.164 19.484 0.694 1 94.12 104 SER B N 1
ATOM 2193 C CA . SER B 1 104 ? 10.555 19.844 2.055 1 94.12 104 SER B CA 1
ATOM 2194 C C . SER B 1 104 ? 11.086 21.266 2.127 1 94.12 104 SER B C 1
ATOM 2196 O O . SER B 1 104 ? 11.43 21.859 1.104 1 94.12 104 SER B O 1
ATOM 2198 N N . VAL B 1 105 ? 11.203 21.797 3.291 1 92.62 105 VAL B N 1
ATOM 2199 C CA . VAL B 1 105 ? 11.68 23.156 3.527 1 92.62 105 VAL B CA 1
ATOM 2200 C C . VAL B 1 105 ? 13.148 23.266 3.123 1 92.62 105 VAL B C 1
ATOM 2202 O O . VAL B 1 105 ? 13.656 24.359 2.871 1 92.62 105 VAL B O 1
ATOM 2205 N N . CYS B 1 106 ? 13.883 22.125 2.988 1 92.62 106 CYS B N 1
ATOM 2206 C CA . CYS B 1 106 ? 15.281 22.141 2.588 1 92.62 106 CYS B CA 1
ATOM 2207 C C . CYS B 1 106 ? 15.422 21.859 1.095 1 92.62 106 CYS B C 1
ATOM 2209 O O . CYS B 1 106 ? 16.531 21.641 0.603 1 92.62 106 CYS B O 1
ATOM 2211 N N . GLY B 1 107 ? 14.328 21.703 0.418 1 92.06 107 GLY B N 1
ATOM 2212 C CA . GLY B 1 107 ? 14.359 21.641 -1.034 1 92.06 107 GLY B CA 1
ATOM 2213 C C . GLY B 1 107 ? 14.32 20.219 -1.561 1 92.06 107 GLY B C 1
ATOM 2214 O O . GLY B 1 107 ? 14.516 19.984 -2.756 1 92.06 107 GLY B O 1
ATOM 2215 N N . VAL B 1 108 ? 14.07 19.266 -0.714 1 93.31 108 VAL B N 1
ATOM 2216 C CA . VAL B 1 108 ? 14 17.875 -1.147 1 93.31 108 VAL B CA 1
ATOM 2217 C C . VAL B 1 108 ? 12.617 17.578 -1.725 1 93.31 108 VAL B C 1
ATOM 2219 O O . VAL B 1 108 ? 11.602 17.781 -1.05 1 93.31 108 VAL B O 1
ATOM 2222 N N . PRO B 1 109 ? 12.586 17.172 -2.996 1 95.38 109 PRO B N 1
ATOM 2223 C CA . PRO B 1 109 ? 11.273 16.844 -3.568 1 95.38 109 PRO B CA 1
ATOM 2224 C C . PRO B 1 109 ? 10.625 15.625 -2.896 1 95.38 109 PRO B C 1
ATOM 2226 O O . PRO B 1 109 ? 11.32 14.68 -2.52 1 95.38 109 PRO B O 1
ATOM 2229 N N . TYR B 1 110 ? 9.336 15.727 -2.75 1 94.69 110 TYR B N 1
ATOM 2230 C CA . TYR B 1 110 ? 8.531 14.656 -2.176 1 94.69 110 TYR B CA 1
ATOM 2231 C C . TYR B 1 110 ? 7.516 14.133 -3.188 1 94.69 110 TYR B C 1
ATOM 2233 O O . TYR B 1 110 ? 6.82 14.914 -3.838 1 94.69 110 TYR B O 1
ATOM 2241 N N . ASP B 1 111 ? 7.465 12.852 -3.41 1 95.06 111 ASP B N 1
ATOM 2242 C CA . ASP B 1 111 ? 6.449 12.141 -4.18 1 95.06 111 ASP B CA 1
ATOM 2243 C C . ASP B 1 111 ? 6.176 10.766 -3.58 1 95.06 111 ASP B C 1
ATOM 2245 O O . ASP B 1 111 ? 7.098 9.969 -3.391 1 95.06 111 ASP B O 1
ATOM 2249 N N . ASN B 1 112 ? 4.98 10.586 -3.23 1 96.56 112 ASN B N 1
ATOM 2250 C CA . ASN B 1 112 ? 4.629 9.32 -2.605 1 96.56 112 ASN B CA 1
ATOM 2251 C C . ASN B 1 112 ? 3.23 8.859 -3.018 1 96.56 112 ASN B C 1
ATOM 2253 O O . ASN B 1 112 ? 2.434 9.656 -3.514 1 96.56 112 ASN B O 1
ATOM 2257 N N . GLU B 1 113 ? 3.033 7.59 -2.992 1 96.25 113 GLU B N 1
ATOM 2258 C CA . GLU B 1 113 ? 1.767 6.926 -3.285 1 96.25 113 GLU B CA 1
ATOM 2259 C C . GLU B 1 113 ? 1.232 6.191 -2.061 1 96.25 113 GLU B C 1
ATOM 2261 O O . GLU B 1 113 ? 2.006 5.758 -1.204 1 96.25 113 GLU B O 1
ATOM 2266 N N . TYR B 1 114 ? -0.169 6.156 -1.948 1 95.88 114 TYR B N 1
ATOM 2267 C CA . TYR B 1 114 ? -0.781 5.625 -0.736 1 95.88 114 TYR B CA 1
ATOM 2268 C C . TYR B 1 114 ? -1.947 4.703 -1.073 1 95.88 114 TYR B C 1
ATOM 2270 O O . TYR B 1 114 ? -2.703 4.965 -2.012 1 95.88 114 TYR B O 1
ATOM 2278 N N . MET B 1 115 ? -2.031 3.689 -0.343 1 97.06 115 MET B N 1
ATOM 2279 C CA . MET B 1 115 ? -3.305 3.012 -0.114 1 97.06 115 MET B CA 1
ATOM 2280 C C . MET B 1 115 ? -3.676 3.037 1.365 1 97.06 115 MET B C 1
ATOM 2282 O O . MET B 1 115 ? -3.047 2.357 2.178 1 97.06 115 MET B O 1
ATOM 2286 N N . SER B 1 116 ? -4.75 3.746 1.711 1 97.38 116 SER B N 1
ATOM 2287 C CA . SER B 1 116 ? -5.047 3.979 3.121 1 97.38 116 SER B CA 1
ATOM 2288 C C . SER B 1 116 ? -6.461 3.527 3.471 1 97.38 116 SER B C 1
ATOM 2290 O O . SER B 1 116 ? -7.367 3.623 2.643 1 97.38 116 SER B O 1
ATOM 2292 N N . THR B 1 117 ? -6.574 3.039 4.648 1 97.38 117 THR B N 1
ATOM 2293 C CA . THR B 1 117 ? -7.859 2.711 5.254 1 97.38 117 THR B CA 1
ATOM 2294 C C . THR B 1 117 ? -8.156 3.639 6.426 1 97.38 117 THR B C 1
ATOM 2296 O O . THR B 1 117 ? -7.312 3.832 7.301 1 97.38 117 THR B O 1
ATOM 2299 N N . VAL B 1 118 ? -9.367 4.211 6.441 1 98.25 118 VAL B N 1
ATOM 2300 C CA . VAL B 1 118 ? -9.797 5.031 7.566 1 98.25 118 VAL B CA 1
ATOM 2301 C C . VAL B 1 118 ? -11.164 4.57 8.055 1 98.25 118 VAL B C 1
ATOM 2303 O O . VAL B 1 118 ? -12.039 4.238 7.246 1 98.25 118 VAL B O 1
ATOM 2306 N N . GLN B 1 119 ? -11.258 4.496 9.32 1 98.06 119 GLN B N 1
ATOM 2307 C CA . GLN B 1 119 ? -12.539 4.176 9.953 1 98.06 119 GLN B CA 1
ATOM 2308 C C . GLN B 1 119 ? -13.062 5.363 10.758 1 98.06 119 GLN B C 1
ATOM 2310 O O . GLN B 1 119 ? -12.289 6.098 11.367 1 98.06 119 GLN B O 1
ATOM 2315 N N . PHE B 1 120 ? -14.359 5.477 10.734 1 98.25 120 PHE B N 1
ATOM 2316 C CA . PHE B 1 120 ? -15 6.629 11.352 1 98.25 120 PHE B CA 1
ATOM 2317 C C . PHE B 1 120 ? -15.891 6.199 12.508 1 98.25 120 PHE B C 1
ATOM 2319 O O . PHE B 1 120 ? -16.438 5.094 12.492 1 98.25 120 PHE B O 1
ATOM 2326 N N . VAL B 1 121 ? -15.992 7.035 13.461 1 97.75 121 VAL B N 1
ATOM 2327 C CA . VAL B 1 121 ? -16.953 6.941 14.547 1 97.75 121 VAL B CA 1
ATOM 2328 C C . VAL B 1 121 ? -17.656 8.289 14.742 1 97.75 121 VAL B C 1
ATOM 2330 O O . VAL B 1 121 ? -17.109 9.336 14.367 1 97.75 121 VAL B O 1
ATOM 2333 N N . VAL B 1 122 ? -18.859 8.195 15.18 1 94.25 122 VAL B N 1
ATOM 2334 C CA . VAL B 1 122 ? -19.594 9.438 15.406 1 94.25 122 VAL B CA 1
ATOM 2335 C C . VAL B 1 122 ? -19.016 10.164 16.625 1 94.25 122 VAL B C 1
ATOM 2337 O O . VAL B 1 122 ? -18.922 9.594 17.703 1 94.25 122 VAL B O 1
ATOM 2340 N N . GLY B 1 123 ? -18.5 11.328 16.359 1 91.38 123 GLY B N 1
ATOM 2341 C CA . GLY B 1 123 ? -18.047 12.195 17.438 1 91.38 123 GLY B CA 1
ATOM 2342 C C . GLY B 1 123 ? -19.031 13.289 17.766 1 91.38 123 GLY B C 1
ATOM 2343 O O . GLY B 1 123 ? -20.203 13.219 17.391 1 91.38 123 GLY B O 1
ATOM 2344 N N . ASP B 1 124 ? -18.562 14.219 18.516 1 85.44 124 ASP B N 1
ATOM 2345 C CA . ASP B 1 124 ? -19.438 15.289 19.016 1 85.44 124 ASP B CA 1
ATOM 2346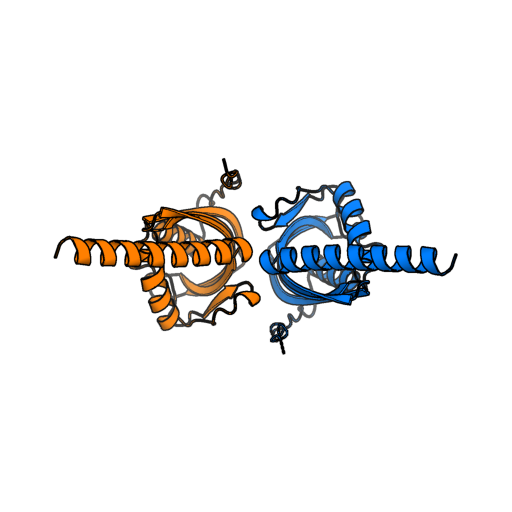 C C . ASP B 1 124 ? -19.938 16.156 17.875 1 85.44 124 ASP B C 1
ATOM 2348 O O . ASP B 1 124 ? -21.078 16.641 17.906 1 85.44 124 ASP B O 1
ATOM 2352 N N . TYR B 1 125 ? -19.234 16.312 16.828 1 85.12 125 TYR B N 1
ATOM 2353 C CA . TYR B 1 125 ? -19.578 17.234 15.75 1 85.12 125 TYR B CA 1
ATOM 2354 C C . TYR B 1 125 ? -19.625 16.516 14.406 1 85.12 125 TYR B C 1
ATOM 2356 O O . TYR B 1 125 ? -19.406 17.125 13.359 1 85.12 125 TYR B O 1
ATOM 2364 N N . GLY B 1 126 ? -19.922 15.234 14.477 1 93 126 GLY B N 1
ATOM 2365 C CA . GLY B 1 126 ? -19.969 14.453 13.25 1 93 126 GLY B CA 1
ATOM 2366 C C . GLY B 1 126 ? -18.953 13.328 13.219 1 93 126 GLY B C 1
ATOM 2367 O O . GLY B 1 126 ? -18.359 12.992 14.242 1 93 126 GLY B O 1
ATOM 2368 N N . PRO B 1 127 ? -18.797 12.727 12.047 1 97.12 127 PRO B N 1
ATOM 2369 C CA . PRO B 1 127 ? -17.828 11.625 11.977 1 97.12 127 PRO B CA 1
ATOM 2370 C C . PRO B 1 127 ? -16.391 12.078 12.227 1 97.12 127 PRO B C 1
ATOM 2372 O O . PRO B 1 127 ? -15.992 13.148 11.773 1 97.12 127 PRO B O 1
ATOM 2375 N N . GLN B 1 128 ? -15.727 11.352 13 1 98.06 128 GLN B N 1
ATOM 2376 C CA . GLN B 1 128 ? -14.297 11.5 13.242 1 98.06 128 GLN B CA 1
ATOM 2377 C C . GLN B 1 128 ? -13.555 10.195 12.969 1 98.06 128 GLN B C 1
ATOM 2379 O O . GLN B 1 128 ? -14.125 9.109 13.102 1 98.06 128 GLN B O 1
ATOM 2384 N N . ILE B 1 129 ? -12.344 10.328 12.578 1 98.19 129 ILE B N 1
ATOM 2385 C CA . ILE B 1 129 ? -11.523 9.172 12.234 1 98.19 129 ILE B CA 1
ATOM 2386 C C . ILE B 1 129 ? -11 8.508 13.5 1 98.19 129 ILE B C 1
ATOM 2388 O O . ILE B 1 129 ? -10.391 9.172 14.352 1 98.19 129 ILE B O 1
ATOM 2392 N N . CYS B 1 130 ? -11.219 7.23 13.641 1 98.25 130 CYS B N 1
ATOM 2393 C CA . CYS B 1 130 ? -10.797 6.547 14.859 1 98.25 130 CYS B CA 1
ATOM 2394 C C . CYS B 1 130 ? -9.758 5.477 14.547 1 98.25 130 CYS B C 1
ATOM 2396 O O . CYS B 1 130 ? -9.156 4.906 15.461 1 98.25 130 CYS B O 1
ATOM 2398 N N . TYR B 1 131 ? -9.531 5.191 13.328 1 97.69 131 TYR B N 1
ATOM 2399 C CA . TYR B 1 131 ? -8.562 4.184 12.898 1 97.69 131 TYR B CA 1
ATOM 2400 C C . TYR B 1 131 ? -7.996 4.523 11.531 1 97.69 131 TYR B C 1
ATOM 2402 O O . TYR B 1 131 ? -8.727 4.953 10.633 1 97.69 131 TYR B O 1
ATOM 2410 N N . VAL B 1 132 ? -6.645 4.422 11.398 1 97.81 132 VAL B N 1
ATOM 2411 C CA . VAL B 1 132 ? -5.973 4.688 10.125 1 97.81 132 VAL B CA 1
ATOM 2412 C C . VAL B 1 132 ? -4.926 3.609 9.859 1 97.81 132 VAL B C 1
ATOM 2414 O O . VAL B 1 132 ? -4.129 3.277 10.742 1 97.81 132 VAL B O 1
ATOM 2417 N N . LYS B 1 133 ? -4.973 2.994 8.734 1 97.25 133 LYS B N 1
ATOM 2418 C CA . LYS B 1 133 ? -3.838 2.322 8.102 1 97.25 133 LYS B CA 1
ATOM 2419 C C . LYS B 1 133 ? -3.307 3.129 6.922 1 97.25 133 LYS B C 1
ATOM 2421 O O . LYS B 1 133 ? -3.969 3.23 5.887 1 97.25 133 LYS B O 1
ATOM 2426 N N . GLU B 1 134 ? -2.209 3.715 7.109 1 97.69 134 GLU B N 1
ATOM 2427 C CA . GLU B 1 134 ? -1.555 4.504 6.07 1 97.69 134 GLU B CA 1
ATOM 2428 C C . GLU B 1 134 ? -0.437 3.711 5.398 1 97.69 134 GLU B C 1
ATOM 2430 O O . GLU B 1 134 ? 0.697 3.695 5.883 1 97.69 134 GLU B O 1
ATOM 2435 N N . TYR B 1 135 ? -0.74 3.088 4.285 1 98.06 135 TYR B N 1
ATOM 2436 C CA . TYR B 1 135 ? 0.227 2.281 3.549 1 98.06 135 TYR B CA 1
ATOM 2437 C C . TYR B 1 135 ? 0.949 3.119 2.5 1 98.06 135 TYR B C 1
ATOM 2439 O O . TYR B 1 135 ? 0.352 3.525 1.501 1 98.06 135 TYR B O 1
ATOM 2447 N N . VAL B 1 136 ? 2.223 3.314 2.717 1 98 136 VAL B N 1
ATOM 2448 C CA . VAL B 1 136 ? 2.98 4.227 1.867 1 98 136 VAL B CA 1
ATOM 2449 C C . VAL B 1 136 ? 3.924 3.436 0.966 1 98 136 VAL B C 1
ATOM 2451 O O . VAL B 1 136 ? 4.105 2.23 1.154 1 98 136 VAL B O 1
ATOM 2454 N N . ASP B 1 137 ? 4.457 4.07 -0.061 1 97.88 137 ASP B N 1
ATOM 2455 C CA . ASP B 1 137 ? 5.598 3.57 -0.821 1 97.88 137 ASP B CA 1
ATOM 2456 C C . ASP B 1 137 ? 6.871 3.578 0.026 1 97.88 137 ASP B C 1
ATOM 2458 O O . ASP B 1 137 ? 7.512 4.617 0.179 1 97.88 137 ASP B O 1
ATOM 2462 N N . SER B 1 138 ? 7.199 2.461 0.526 1 97.75 138 SER B N 1
ATOM 2463 C CA . SER B 1 138 ? 8.273 2.363 1.514 1 97.75 138 SER B CA 1
ATOM 2464 C C . SER B 1 138 ? 9.609 2.791 0.922 1 97.75 138 SER B C 1
ATOM 2466 O O . SER B 1 138 ? 10.43 3.398 1.609 1 97.75 138 SER B O 1
ATOM 2468 N N . LYS B 1 139 ? 9.859 2.414 -0.314 1 96.94 139 LYS B N 1
ATOM 2469 C CA . LYS B 1 139 ? 11.109 2.809 -0.962 1 96.94 139 LYS B CA 1
ATOM 2470 C C . LYS B 1 139 ? 11.211 4.324 -1.079 1 96.94 139 LYS B C 1
ATOM 2472 O O . LYS B 1 139 ? 12.219 4.918 -0.67 1 96.94 139 LYS B O 1
ATOM 2477 N N . LYS B 1 140 ? 10.164 4.949 -1.613 1 96.38 140 LYS B N 1
ATOM 2478 C CA . LYS B 1 140 ? 10.148 6.398 -1.765 1 96.38 140 LYS B CA 1
ATOM 2479 C C . LYS B 1 140 ? 10.25 7.094 -0.409 1 96.38 140 LYS B C 1
ATOM 2481 O O . LYS B 1 140 ? 10.914 8.125 -0.281 1 96.38 140 LYS B O 1
ATOM 2486 N N . THR B 1 141 ? 9.516 6.566 0.551 1 95.81 141 THR B N 1
ATOM 2487 C CA . THR B 1 141 ? 9.539 7.133 1.895 1 95.81 141 THR B CA 1
ATOM 2488 C C . THR B 1 141 ? 10.945 7.109 2.473 1 95.81 141 THR B C 1
ATOM 2490 O O . THR B 1 141 ? 11.438 8.117 2.98 1 95.81 141 THR B O 1
ATOM 2493 N N . THR B 1 142 ? 11.586 5.977 2.391 1 94.94 142 THR B N 1
ATOM 2494 C CA . THR B 1 142 ? 12.938 5.812 2.92 1 94.94 142 THR B CA 1
ATOM 2495 C C . THR B 1 142 ? 13.914 6.746 2.209 1 94.94 142 THR B C 1
ATOM 2497 O O . THR B 1 142 ? 14.742 7.387 2.854 1 94.94 142 THR B O 1
ATOM 2500 N N . GLU B 1 143 ? 13.797 6.805 0.925 1 94 143 GLU B N 1
ATOM 2501 C CA . GLU B 1 143 ? 14.656 7.68 0.134 1 94 143 GLU B CA 1
ATOM 2502 C C . GLU B 1 143 ? 14.469 9.141 0.525 1 94 143 GLU B C 1
ATOM 2504 O O . GLU B 1 143 ? 15.445 9.891 0.648 1 94 143 GLU B O 1
ATOM 2509 N N . PHE B 1 144 ? 13.258 9.586 0.714 1 93.5 144 PHE B N 1
ATOM 2510 C CA . PHE B 1 144 ? 12.961 10.969 1.065 1 93.5 144 PHE B CA 1
ATOM 2511 C C . PHE B 1 144 ? 13.586 11.336 2.404 1 93.5 144 PHE B C 1
ATOM 2513 O O . PHE B 1 144 ? 14.273 12.352 2.516 1 93.5 144 PHE B O 1
ATOM 2520 N N . PHE B 1 145 ? 13.352 10.516 3.396 1 91.25 145 PHE B N 1
ATOM 2521 C CA . PHE B 1 145 ? 13.828 10.859 4.73 1 91.25 145 PHE B CA 1
ATOM 2522 C C . PHE B 1 145 ? 15.352 10.805 4.793 1 91.25 145 PHE B C 1
ATOM 2524 O O . PHE B 1 145 ? 15.977 11.578 5.516 1 91.25 145 PHE B O 1
ATOM 2531 N N . LYS B 1 146 ? 15.93 9.891 4.043 1 91.31 146 LYS B N 1
ATOM 2532 C CA . LYS B 1 146 ? 17.391 9.844 3.959 1 91.31 146 LYS B CA 1
ATOM 2533 C C . LYS B 1 146 ? 17.953 11.125 3.35 1 91.31 146 LYS B C 1
ATOM 2535 O O . LYS B 1 146 ? 18.875 11.719 3.893 1 91.31 146 LYS B O 1
ATOM 2540 N N . GLU B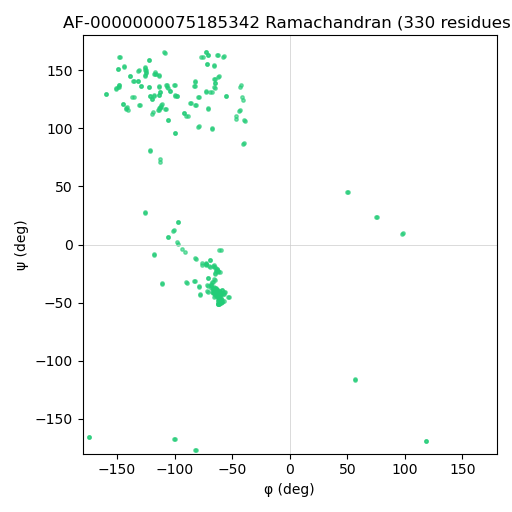 1 147 ? 17.375 11.508 2.285 1 91.06 147 GLU B N 1
ATOM 2541 C CA . GLU B 1 147 ? 17.828 12.719 1.604 1 91.06 147 GLU B CA 1
ATOM 2542 C C . GLU B 1 147 ? 17.562 13.961 2.447 1 91.06 147 GLU B C 1
ATOM 2544 O O . GLU B 1 147 ? 18.391 14.875 2.488 1 91.06 147 GLU B O 1
ATOM 2549 N N . HIS B 1 148 ? 16.453 13.992 3.043 1 89.62 148 HIS B N 1
ATOM 2550 C CA . HIS B 1 148 ? 16.109 15.125 3.891 1 89.62 148 HIS B CA 1
ATOM 2551 C C . HIS B 1 148 ? 17.094 15.266 5.051 1 89.62 148 HIS B C 1
ATOM 2553 O O . HIS B 1 148 ? 17.578 16.359 5.332 1 89.62 148 HIS B O 1
ATOM 2559 N N . ARG B 1 149 ? 17.391 14.148 5.641 1 85.81 149 ARG B N 1
ATOM 2560 C CA . ARG B 1 149 ? 18.344 14.164 6.746 1 85.81 149 ARG B CA 1
ATOM 2561 C C . ARG B 1 149 ? 19.734 14.617 6.281 1 85.81 149 ARG B C 1
ATOM 2563 O O . ARG B 1 149 ? 20.406 15.367 6.977 1 85.81 149 ARG B O 1
ATOM 2570 N N . ALA B 1 150 ? 20.094 14.164 5.156 1 89.75 150 ALA B N 1
ATOM 2571 C CA . ALA B 1 150 ? 21.391 14.547 4.598 1 89.75 150 ALA B CA 1
ATOM 2572 C C . ALA B 1 150 ? 21.453 16.047 4.312 1 89.75 150 ALA B C 1
ATOM 2574 O O . ALA B 1 150 ? 22.469 16.688 4.578 1 89.75 150 ALA B O 1
ATOM 2575 N N . ARG B 1 151 ? 20.375 16.562 3.828 1 89.25 151 ARG B N 1
ATOM 2576 C CA . ARG B 1 151 ? 20.312 17.984 3.49 1 89.25 151 ARG B CA 1
ATOM 2577 C C . ARG B 1 151 ? 20.297 18.844 4.746 1 89.25 151 ARG B C 1
ATOM 2579 O O . ARG B 1 151 ? 20.938 19.906 4.789 1 89.25 151 ARG B O 1
ATOM 2586 N N . VAL B 1 152 ? 19.594 18.422 5.691 1 85.62 152 VAL B N 1
ATOM 2587 C CA . VAL B 1 152 ? 19.547 19.141 6.965 1 85.62 152 VAL B CA 1
ATOM 2588 C C . VAL B 1 152 ? 20.938 19.172 7.59 1 85.62 152 VAL B C 1
ATOM 2590 O O . VAL B 1 152 ? 21.375 20.219 8.086 1 85.62 152 VAL B O 1
ATOM 2593 N N . ALA B 1 153 ? 21.609 18.078 7.523 1 88.19 153 ALA B N 1
ATOM 2594 C CA . ALA B 1 153 ? 22.953 18 8.062 1 88.19 153 ALA B CA 1
ATOM 2595 C C . ALA B 1 153 ? 23.906 18.922 7.297 1 88.19 153 ALA B C 1
ATOM 2597 O O . ALA B 1 153 ? 24.766 19.578 7.898 1 88.19 153 ALA B O 1
ATOM 2598 N N . GLU B 1 154 ? 23.781 18.922 6.043 1 88.06 154 GLU B N 1
ATOM 2599 C CA . GLU B 1 154 ? 24.609 19.766 5.199 1 8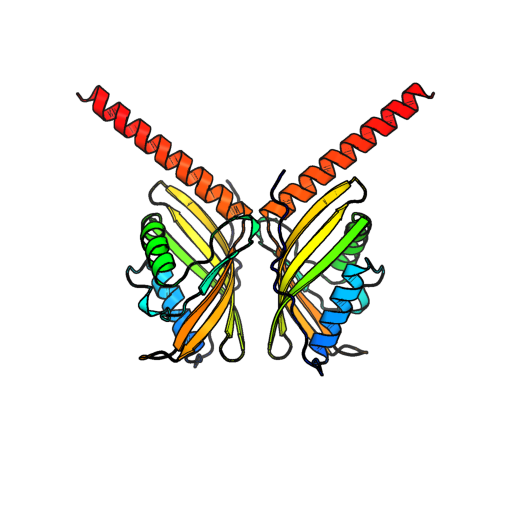8.06 154 GLU B CA 1
ATOM 2600 C C . GLU B 1 154 ? 24.344 21.25 5.484 1 88.06 154 GLU B C 1
ATOM 2602 O O . GLU B 1 154 ? 25.297 22.031 5.566 1 88.06 154 GLU B O 1
ATOM 2607 N N . ASN B 1 155 ? 23.094 21.594 5.613 1 86 155 ASN B N 1
ATOM 2608 C CA . ASN B 1 155 ? 22.719 22.969 5.906 1 86 155 ASN B CA 1
ATOM 2609 C C . ASN B 1 155 ? 23.234 23.406 7.266 1 86 155 ASN B C 1
ATOM 2611 O O . ASN B 1 155 ? 23.672 24.562 7.422 1 86 155 ASN B O 1
ATOM 2615 N N . ASN B 1 156 ? 23.172 22.516 8.156 1 84.19 156 ASN B N 1
ATOM 2616 C CA . ASN B 1 156 ? 23.703 22.812 9.484 1 84.19 156 ASN B CA 1
ATOM 2617 C C . ASN B 1 156 ? 25.219 23 9.453 1 84.19 156 ASN B C 1
ATOM 2619 O O . ASN B 1 156 ? 25.75 23.875 10.148 1 84.19 156 ASN B O 1
ATOM 2623 N N . ARG B 1 157 ? 25.875 22.234 8.688 1 85.69 157 ARG B N 1
ATOM 2624 C CA . ARG B 1 157 ? 27.312 22.359 8.539 1 85.69 157 ARG B CA 1
ATOM 2625 C C . ARG B 1 157 ? 27.688 23.688 7.887 1 85.69 157 ARG B C 1
ATOM 2627 O O . ARG B 1 157 ? 28.625 24.359 8.32 1 85.69 157 ARG B O 1
ATOM 2634 N N . ARG B 1 158 ? 27 24.016 6.914 1 85.56 158 ARG B N 1
ATOM 2635 C CA . ARG B 1 158 ? 27.266 25.266 6.199 1 85.56 158 ARG B CA 1
ATOM 2636 C C . ARG B 1 158 ? 27.047 26.469 7.098 1 85.56 158 ARG B C 1
ATOM 2638 O O . ARG B 1 158 ? 27.812 27.438 7.055 1 85.56 158 ARG B O 1
ATOM 2645 N N . ARG B 1 159 ? 26.031 26.453 7.852 1 83.62 159 ARG B N 1
ATOM 2646 C CA . ARG B 1 159 ? 25.734 27.547 8.766 1 83.62 159 ARG B CA 1
ATOM 2647 C C . ARG B 1 159 ? 26.812 27.703 9.828 1 83.62 159 ARG B C 1
ATOM 2649 O O . ARG B 1 159 ? 27.172 28.812 10.203 1 83.62 159 ARG B O 1
ATOM 2656 N N . SER B 1 160 ? 27.25 26.578 10.234 1 85.81 160 SER B N 1
ATOM 2657 C CA . SER B 1 160 ? 28.312 26.609 11.242 1 85.81 160 SER B CA 1
ATOM 2658 C C . SER B 1 160 ? 29.594 27.172 10.68 1 85.81 160 SER B C 1
ATOM 2660 O O . SER B 1 160 ? 30.312 27.906 11.375 1 85.81 160 SER B O 1
ATOM 2662 N N . GLN B 1 161 ? 29.906 26.812 9.5 1 84.38 161 GLN B N 1
ATOM 2663 C CA . GLN B 1 161 ? 31.109 27.297 8.852 1 84.38 161 GLN B CA 1
ATOM 2664 C C . GLN B 1 161 ? 31.031 28.812 8.602 1 84.38 161 GLN B C 1
ATOM 2666 O O . GLN B 1 161 ? 32.031 29.516 8.727 1 84.38 161 GLN B O 1
ATOM 2671 N N . LEU B 1 162 ? 29.922 29.312 8.234 1 79.69 162 LEU B N 1
ATOM 2672 C CA . LEU B 1 162 ? 29.703 30.734 7.992 1 79.69 162 LEU B CA 1
ATOM 2673 C C . LEU B 1 162 ? 29.844 31.531 9.281 1 79.69 162 LEU B C 1
ATOM 2675 O O . LEU B 1 162 ? 30.391 32.656 9.281 1 79.69 162 LEU B O 1
ATOM 2679 N N . VAL B 1 163 ? 29.438 31.031 10.305 1 78.12 163 VAL B N 1
ATOM 2680 C CA . VAL B 1 163 ? 29.531 31.688 11.594 1 78.12 163 VAL B CA 1
ATOM 2681 C C . VAL B 1 163 ? 31 31.781 12.016 1 78.12 163 VAL B C 1
ATOM 2683 O O . VAL B 1 163 ? 31.438 32.812 12.539 1 78.12 163 VAL B O 1
ATOM 2686 N N . LEU B 1 164 ? 31.75 30.766 11.711 1 77.44 164 LEU B N 1
ATOM 2687 C CA . LEU B 1 164 ? 33.156 30.734 12.07 1 77.44 164 LEU B CA 1
ATOM 2688 C C . LEU B 1 164 ? 33.969 31.719 11.219 1 77.44 164 LEU B C 1
ATOM 2690 O O . LEU B 1 164 ? 34.906 32.344 11.695 1 77.44 164 LEU B O 1
ATOM 2694 N N . GLN B 1 165 ? 33.562 31.844 10.016 1 76.44 165 GLN B N 1
ATOM 2695 C CA . GLN B 1 165 ? 34.281 32.781 9.156 1 76.44 165 GLN B CA 1
ATOM 2696 C C . GLN B 1 165 ? 33.875 34.219 9.43 1 76.44 165 GLN B C 1
ATOM 2698 O O . GLN B 1 165 ? 34.656 35.156 9.172 1 76.44 165 GLN B O 1
ATOM 2703 N N . GLY B 1 166 ? 32.656 34.375 9.711 1 65.25 166 GLY B N 1
ATOM 2704 C CA . GLY B 1 166 ? 32.219 35.75 9.977 1 65.25 166 GLY B CA 1
ATOM 2705 C C . GLY B 1 166 ? 32.625 36.25 11.344 1 65.25 166 GLY B C 1
ATOM 2706 O O . GLY B 1 166 ? 32.375 37.406 11.688 1 65.25 166 GLY B O 1
ATOM 2707 N N . SER B 1 167 ? 33 35.375 12.203 1 53.97 167 SER B N 1
ATOM 2708 C CA . SER B 1 167 ? 33.562 35.844 13.453 1 53.97 167 SER B CA 1
ATOM 2709 C C . SER B 1 167 ? 35.062 36.156 13.297 1 53.97 167 SER B C 1
ATOM 2711 O O . SER B 1 167 ? 35.75 35.562 12.469 1 53.97 167 SER B O 1
#

Foldseek 3Di:
DPPDPDPDPAFDDADPDHDLLVVLVVVLLVCLQVLNLPSLVQADQQAWAAEDDCVLVDDTDGSVRVNVVSNVVSLQFPGKHKGWRDWDDDDQKIWTKIWMWGAGPLGQTAIKIWTKMWGWDQDPVGTHTRYMYTHIDSVRVVVRVVVSVVSVVVVVVVVVVVVVVVD/DPPPPDPDPAFDDADPDHDLLVVLVVVLLVCLQVLPLPSLVQADQQAWAAEDDCVLVDDTDGSVRVNVVSNVVSLQFPGKHKGWRDWDDDDQKIWTKIWMWGAGPLGQTAIKIWTKMWGWDQDPVGTHTRYMYTHIDSVRVVVRVVVSVVSVVVVVVVVVVVVVVVD

Organism: Armillaria gallica (NCBI:txid47427)

Sequence (334 aa):
MADTFQPSSLVYTPPRHPSPNLRTLLAYVDARNHLAPDIMKFFHATLEHRYLPKSLGRPVLNRRQYGEYISQLQPMFASFRMTLHQVIETGDTIVYHATAVGESVCGVPYDNEYMSTVQFVVGDYGPQICYVKEYVDSKKTTEFFKEHRARVAENNRRRSQLVLQGSMADTFQPSSLVYTPPRHPSPNLRTLLAYVDARNHLAPDIMKFFHATLEHRYLPKSLGRPVLNRRQYGEYISQLQPMFASFRMTLHQVIETGDTIVYHATAVGESVCGVPYDNEYMSTVQFVVGDYGPQICYVKEYVDSKKTTEFFKEHRARVAENNRRRSQLVLQGS

Nearest PDB structures (foldseek):
  5ig3-assembly1_F  TM=7.175E-01  e=2.380E-05  Homo sapiens
  7urz-assembly1_G  TM=7.333E-01  e=5.753E-05  Homo sapiens
  2w2c-assembly1_I  TM=7.077E-01  e=3.811E-05  Homo sapiens
  8uso-assembly1_B  TM=6.758E-01  e=4.042E-05  Homo sapiens
  7rec-assembly1_G-2  TM=7.106E-01  e=1.867E-04  Homo sapiens

InterPro domains:
  IPR032710 NTF2-like domain superfamily [SSF54427] (26-141)
  IPR050977 Fungal Meroterpenoid Biosynthesis Isomerase [PTHR39598] (16-156)

Solvent-accessible surface area (backbone atoms only — not comparable to full-atom values): 18010 Å² total; per-residue (Å²): 130,80,82,66,82,70,70,72,86,56,66,52,73,79,62,96,75,58,51,69,61,54,47,43,50,53,51,49,52,51,36,55,40,63,63,47,88,72,62,63,78,50,45,31,87,70,20,40,39,36,50,31,46,68,87,75,67,56,68,78,27,42,39,71,55,41,51,56,48,49,67,60,50,53,70,45,41,70,42,42,42,69,46,52,44,41,77,47,72,44,94,54,32,40,37,35,34,33,37,35,41,36,25,31,69,86,68,45,72,40,64,46,40,36,51,32,39,41,29,50,41,82,49,97,88,42,57,14,35,32,35,36,39,45,30,39,33,43,40,50,51,53,51,42,54,53,52,44,50,52,48,52,51,48,52,52,49,52,52,51,53,50,52,58,66,72,94,128,80,81,68,82,70,69,72,85,55,68,52,75,78,63,95,75,58,51,69,61,53,48,44,52,54,50,50,53,53,37,52,40,63,63,47,88,74,61,63,79,51,45,30,87,71,20,39,40,36,51,28,47,70,87,74,68,55,69,77,27,41,40,71,54,41,51,57,50,49,67,59,50,54,71,46,41,69,41,41,43,69,46,50,44,41,79,48,74,44,93,57,33,38,38,35,34,34,35,35,43,34,26,30,69,85,67,44,72,41,64,46,43,37,50,31,40,39,28,48,42,82,48,96,89,41,55,15,34,32,33,36,40,44,29,40,33,44,41,49,50,51,53,41,54,52,50,44,50,52,48,52,51,50,52,53,50,51,52,52,52,50,51,59,67,74,96

Secondary structure (DSSP, 8-state):
--------S------SS--HHHHHHHHHHHHHHTT-S-GGGGEEEEEEEEEESGGG-PPPEEHHHHHHHHHHHGGGEEEEEEEEEEEEEETTEEEEEEEEEEEETTS-EEEEEEEEEEEEEEETTEEEEEEEEEEE-HHHHHHHHHHHHHHHHHHHHHHHHHHHHH-/--------S------SS--HHHHHHHHHHHHHHTT-S-GGGGEEEEEEEEEESGGG-PPPEEHHHHHHHHHHHGGGEEEEEEEEEEEEEETTEEEEEEEEEEEETTS-EEEEEEEEEEEEEEETTEEEEEEEEEEE-HHHHHHHHHHHHHHHHHHHHHHHHHHHHH-